Protein AF-A0A8J1YT56-F1 (afdb_monomer)

Secondary structure (DSSP, 8-state):
--SS---TT--EEEEEEE-TT--HHIIIIIIHHHHHHTHHHHTEEEEEEETTSSS-EEEEEETTEEEEEEEEE-S-SS--SSSTT--TTSGGGGTT--HHHHHHHHHHHHHHHHHHTS-GGGHHHHHHHHHHHHHHHHHTT---GGGTS--HHHHHHHHHHHHHH-TT--HHHHHHHHHHHH-TTT---BTTB---SSPPPP-PPPP-

Nearest PDB structures (foldseek):
  4lt6-assembly2_B  TM=9.730E-01  e=1.992E-16  Homo sapiens
  1q79-assembly1_A  TM=9.408E-01  e=2.995E-16  Bos taurus
  1f5a-assembly1_A  TM=9.218E-01  e=5.682E-16  Bos taurus
  3c66-assembly1_A  TM=9.591E-01  e=1.012E-13  Saccharomyces cerevisiae
  2o1p-assembly2_B  TM=9.514E-01  e=8.496E-14  Saccharomyces cerevisiae

pLDDT: mean 87.53, std 12.85, range [30.5, 97.94]

Structure (mmCIF, N/CA/C/O backbone):
data_AF-A0A8J1YT56-F1
#
_entry.id   AF-A0A8J1YT56-F1
#
loop_
_atom_site.group_PDB
_atom_site.id
_atom_site.type_symbol
_atom_site.label_atom_id
_atom_site.label_alt_id
_atom_site.label_comp_id
_atom_site.label_asym_id
_atom_site.label_entity_id
_atom_site.label_seq_id
_atom_site.pdbx_PDB_ins_code
_atom_site.Cartn_x
_atom_site.Cartn_y
_atom_site.Cartn_z
_atom_site.occup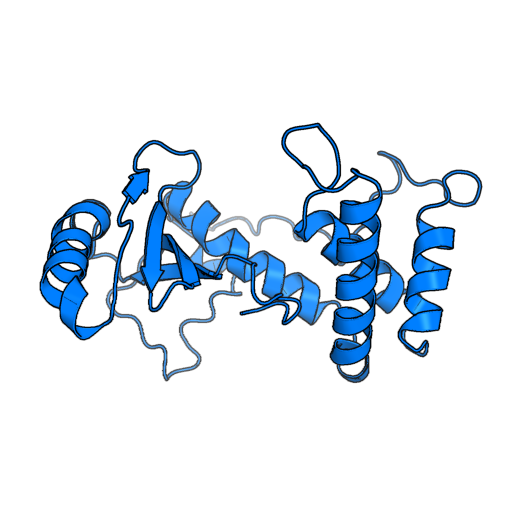ancy
_atom_site.B_iso_or_equiv
_atom_site.auth_seq_id
_atom_site.auth_comp_id
_atom_site.auth_asym_id
_atom_site.auth_atom_id
_atom_site.pdbx_PDB_model_num
ATOM 1 N N . MET A 1 1 ? 6.479 -0.225 6.246 1.00 50.19 1 MET A N 1
ATOM 2 C CA . MET A 1 1 ? 6.562 0.563 4.987 1.00 50.19 1 MET A CA 1
ATOM 3 C C . MET A 1 1 ? 6.940 -0.335 3.815 1.00 50.19 1 MET A C 1
ATOM 5 O O . MET A 1 1 ? 8.109 -0.645 3.623 1.00 50.19 1 MET A O 1
ATOM 9 N N . GLN A 1 2 ? 5.956 -0.776 3.041 1.00 56.94 2 GLN A N 1
ATOM 10 C CA . GLN A 1 2 ? 6.098 -1.955 2.184 1.00 56.94 2 GLN A CA 1
ATOM 11 C C . GLN A 1 2 ? 6.960 -1.727 0.932 1.00 56.94 2 GLN A C 1
ATOM 13 O O . GLN A 1 2 ? 7.911 -2.467 0.704 1.00 56.94 2 GLN A O 1
ATOM 18 N N . LEU A 1 3 ? 6.731 -0.651 0.169 1.00 66.31 3 LEU A N 1
ATOM 19 C CA . LEU A 1 3 ? 7.534 -0.358 -1.030 1.00 66.31 3 LEU A CA 1
ATOM 20 C C . LEU A 1 3 ? 8.928 0.218 -0.722 1.00 66.31 3 LEU A C 1
ATOM 22 O O . LEU A 1 3 ? 9.801 0.190 -1.584 1.00 66.31 3 LEU A O 1
ATOM 26 N N . GLY A 1 4 ? 9.178 0.722 0.492 1.00 61.09 4 GLY A N 1
ATOM 27 C CA . GLY A 1 4 ? 10.486 1.263 0.891 1.00 61.09 4 GLY A CA 1
ATOM 28 C C . GLY A 1 4 ? 10.884 2.581 0.207 1.00 61.09 4 GLY A C 1
ATOM 29 O O . GLY A 1 4 ? 12.058 2.939 0.205 1.00 61.09 4 GLY A O 1
ATOM 30 N N . VAL A 1 5 ? 9.936 3.319 -0.380 1.00 62.09 5 VAL A N 1
ATOM 31 C CA . VAL A 1 5 ? 10.173 4.583 -1.119 1.00 62.09 5 VAL A CA 1
ATOM 32 C C . VAL A 1 5 ? 9.673 5.834 -0.384 1.00 62.09 5 VAL A C 1
ATOM 34 O O . VAL A 1 5 ? 9.332 6.835 -1.008 1.00 62.09 5 VAL A O 1
ATOM 37 N N . VAL A 1 6 ? 9.604 5.761 0.942 1.00 68.25 6 VAL A N 1
ATOM 38 C CA . VAL A 1 6 ? 9.035 6.796 1.816 1.00 68.25 6 VAL A CA 1
ATOM 39 C C . VAL A 1 6 ? 10.023 7.956 2.003 1.00 68.25 6 VAL A C 1
ATOM 41 O O . VAL A 1 6 ? 11.225 7.736 2.150 1.00 68.25 6 VAL A O 1
ATOM 44 N N . THR A 1 7 ? 9.517 9.191 1.966 1.00 66.19 7 THR A N 1
ATOM 45 C CA . THR A 1 7 ? 10.247 10.416 2.343 1.00 66.19 7 THR A CA 1
ATOM 46 C C . THR A 1 7 ? 9.886 10.835 3.770 1.00 66.19 7 THR A C 1
ATOM 48 O O . THR A 1 7 ? 8.833 10.454 4.264 1.00 66.19 7 THR A O 1
ATOM 51 N N . LYS A 1 8 ? 10.691 11.695 4.415 1.00 65.88 8 LYS A N 1
ATOM 52 C CA . LYS A 1 8 ? 10.417 12.221 5.776 1.00 65.88 8 LYS A CA 1
ATOM 53 C C . LYS A 1 8 ? 9.045 12.900 5.957 1.00 65.88 8 LYS A C 1
ATOM 55 O O . LYS A 1 8 ? 8.649 13.175 7.075 1.00 65.88 8 LYS A O 1
ATOM 60 N N . SER A 1 9 ? 8.361 13.219 4.862 1.00 67.94 9 SER A N 1
ATOM 61 C CA . SER A 1 9 ? 7.056 13.881 4.829 1.00 67.94 9 SER A CA 1
ATOM 62 C C . SER A 1 9 ? 5.926 12.994 4.306 1.00 67.94 9 SER A C 1
ATOM 64 O O . SER A 1 9 ? 4.838 13.502 4.067 1.00 67.94 9 SER A O 1
ATOM 66 N N . SER A 1 10 ? 6.190 11.714 4.026 1.00 74.75 10 SER A N 1
ATOM 67 C CA . SER A 1 10 ? 5.141 10.792 3.578 1.00 74.75 10 SER A CA 1
ATOM 68 C C . SER A 1 10 ? 4.373 10.263 4.780 1.00 74.75 10 SER A C 1
ATOM 70 O O . SER A 1 10 ? 4.994 9.921 5.786 1.00 74.75 10 SER A O 1
ATOM 72 N N . ASP A 1 11 ? 3.062 10.135 4.638 1.00 82.81 11 ASP A N 1
ATOM 73 C CA . ASP A 1 11 ? 2.207 9.481 5.624 1.00 82.81 11 ASP A CA 1
ATOM 74 C C . ASP A 1 11 ? 2.510 7.970 5.675 1.00 82.81 11 ASP A C 1
ATOM 76 O O . ASP A 1 11 ? 3.054 7.388 4.725 1.00 82.81 11 ASP A O 1
ATOM 80 N N . ILE A 1 12 ? 2.218 7.336 6.811 1.00 87.12 12 ILE A N 1
ATOM 81 C CA . ILE A 1 12 ? 2.347 5.888 6.987 1.00 87.12 12 ILE A CA 1
ATOM 82 C C . ILE A 1 12 ? 0.964 5.256 6.880 1.00 87.12 12 ILE A C 1
ATOM 84 O O . ILE A 1 12 ? 0.172 5.343 7.813 1.00 87.12 12 ILE A O 1
ATOM 88 N N . ASP A 1 13 ? 0.715 4.559 5.776 1.00 88.81 13 ASP A N 1
ATOM 89 C CA . ASP A 1 13 ? -0.476 3.727 5.625 1.00 88.81 13 ASP A CA 1
ATOM 90 C C . ASP A 1 13 ? -0.313 2.403 6.387 1.00 88.81 13 ASP A C 1
ATOM 92 O O . ASP A 1 13 ? 0.621 1.625 6.140 1.00 88.81 13 ASP A O 1
ATOM 96 N N . CYS A 1 14 ? -1.249 2.131 7.291 1.00 91.38 14 CYS A N 1
ATOM 97 C CA . CYS A 1 14 ? -1.326 0.920 8.096 1.00 91.38 14 CYS A CA 1
ATOM 98 C C . CYS A 1 14 ? -2.702 0.255 7.946 1.00 91.38 14 CYS A C 1
ATOM 100 O O . CYS A 1 14 ? -3.725 0.913 7.745 1.00 91.38 14 CYS A O 1
ATOM 102 N N . VAL A 1 15 ? -2.739 -1.068 8.106 1.00 92.44 15 VAL A N 1
ATOM 103 C CA . VAL A 1 15 ? -3.984 -1.835 8.227 1.00 92.44 15 VAL A CA 1
ATOM 104 C C . VAL A 1 15 ? -3.991 -2.568 9.565 1.00 92.44 15 VAL A C 1
ATOM 106 O O . VAL A 1 15 ? -3.054 -3.294 9.894 1.00 92.44 15 VAL A O 1
ATOM 109 N N . CYS A 1 16 ? -5.032 -2.337 10.359 1.00 94.62 16 CYS A N 1
ATOM 110 C CA . CYS A 1 16 ? -5.324 -3.070 11.580 1.00 94.62 16 CYS A CA 1
ATOM 111 C C . CYS A 1 16 ? -6.103 -4.328 11.196 1.00 94.62 16 CYS A C 1
ATOM 113 O O . CYS A 1 16 ? -7.279 -4.246 10.843 1.00 94.62 16 CYS A O 1
ATOM 115 N N . VAL A 1 17 ? -5.420 -5.472 11.213 1.00 93.25 17 VAL A N 1
ATOM 116 C CA . VAL A 1 17 ? -6.016 -6.778 10.917 1.00 93.25 17 VAL A CA 1
ATOM 117 C C . VAL A 1 17 ? -6.469 -7.418 12.225 1.00 93.25 17 VAL A C 1
ATOM 119 O O . VAL A 1 17 ? -5.673 -7.516 13.160 1.00 93.25 17 VAL A O 1
ATOM 122 N N . VAL A 1 18 ? -7.734 -7.831 12.299 1.00 93.94 18 VAL A N 1
ATOM 123 C CA . VAL A 1 18 ? -8.362 -8.369 13.520 1.00 93.94 18 VAL A CA 1
ATOM 124 C C . VAL A 1 18 ? -9.173 -9.648 13.237 1.00 93.94 18 VAL A C 1
ATOM 126 O O . VAL A 1 18 ? -9.619 -9.832 12.102 1.00 93.94 18 VAL A O 1
ATOM 129 N N . PRO A 1 19 ? -9.383 -10.532 14.234 1.00 93.19 19 PRO A N 1
ATOM 130 C CA . PRO A 1 19 ? -10.248 -11.712 14.101 1.00 93.19 19 PRO A CA 1
ATOM 131 C C . PRO A 1 19 ? -11.746 -11.354 14.093 1.00 93.19 19 PRO A C 1
ATOM 133 O O . PRO A 1 19 ? -12.137 -10.231 14.434 1.00 93.19 19 PRO A O 1
ATOM 136 N N . ARG A 1 20 ? -12.604 -12.333 13.764 1.00 93.31 20 ARG A N 1
ATOM 137 C CA . ARG A 1 20 ? -14.044 -12.142 13.474 1.00 93.31 20 ARG A CA 1
ATOM 138 C C . ARG A 1 20 ? -14.856 -11.466 14.586 1.00 93.31 20 ARG A C 1
ATOM 140 O O . ARG A 1 20 ? -15.832 -10.765 14.308 1.00 93.31 20 ARG A O 1
ATOM 147 N N . HIS A 1 21 ? -14.446 -11.650 15.840 1.00 94.81 21 HIS A N 1
ATOM 148 C CA . HIS A 1 21 ? -15.141 -11.137 17.023 1.00 94.81 21 HIS A CA 1
ATOM 149 C C . HIS A 1 21 ? -14.854 -9.652 17.319 1.00 94.81 21 HIS A C 1
ATOM 151 O O . HIS A 1 21 ? -15.521 -9.053 18.163 1.00 94.81 21 HIS A O 1
ATOM 157 N N . ILE A 1 22 ? -13.890 -9.027 16.632 1.00 96.12 22 ILE A N 1
ATOM 158 C CA . ILE A 1 22 ? -13.598 -7.595 16.772 1.00 96.12 22 ILE A CA 1
ATOM 159 C C . ILE A 1 22 ? -14.317 -6.816 15.672 1.00 96.12 22 ILE A C 1
ATOM 161 O O . ILE A 1 22 ? -14.084 -7.046 14.492 1.00 96.12 22 ILE A O 1
ATOM 165 N N . THR A 1 23 ? -15.185 -5.876 16.045 1.00 95.75 23 THR A N 1
ATOM 166 C CA . THR A 1 23 ? -16.030 -5.117 15.116 1.00 95.75 23 THR A CA 1
ATOM 167 C C . THR A 1 23 ? -15.432 -3.752 14.761 1.00 95.75 23 THR A C 1
ATOM 169 O O . THR A 1 23 ? -14.501 -3.264 15.408 1.00 95.75 23 THR A O 1
ATOM 172 N N . ARG A 1 24 ? -16.014 -3.090 13.752 1.00 94.75 24 ARG A N 1
ATOM 173 C CA . ARG A 1 24 ? -15.697 -1.689 13.422 1.00 94.75 24 ARG A CA 1
ATOM 174 C C . ARG A 1 24 ? -16.030 -0.727 14.558 1.00 94.75 24 ARG A C 1
ATOM 176 O O . ARG A 1 24 ? -15.316 0.254 14.729 1.00 94.75 24 ARG A O 1
ATOM 183 N N . GLU A 1 25 ? -17.052 -1.024 15.360 1.00 96.00 25 GLU A N 1
ATOM 184 C CA . GLU A 1 25 ? -17.357 -0.221 16.545 1.00 96.00 25 GLU A CA 1
ATOM 185 C C . GLU A 1 25 ? -16.191 -0.264 17.539 1.00 96.00 25 GLU A C 1
ATOM 187 O O . GLU A 1 25 ? -15.730 0.788 17.973 1.00 96.00 25 GLU A O 1
ATOM 192 N N . HIS A 1 26 ? -15.627 -1.445 17.825 1.00 97.50 26 HIS A N 1
ATOM 193 C CA . HIS A 1 26 ? -14.437 -1.539 18.680 1.00 97.50 26 HIS A CA 1
ATOM 194 C C . HIS A 1 26 ? -13.262 -0.718 18.114 1.00 97.50 26 HIS A C 1
ATOM 196 O O . HIS A 1 26 ? -12.530 -0.066 18.862 1.00 97.50 26 HIS A O 1
ATOM 202 N N . PHE A 1 27 ? -13.093 -0.705 16.788 1.00 97.50 27 PHE A N 1
ATOM 203 C CA . PHE A 1 27 ? -12.051 0.076 16.120 1.00 97.50 27 PHE A CA 1
ATOM 204 C C . PHE A 1 27 ? -12.270 1.594 16.247 1.00 97.50 27 PHE A C 1
ATOM 206 O O . PHE A 1 27 ? -11.370 2.313 16.672 1.00 97.50 27 PHE A O 1
ATOM 213 N N . PHE A 1 28 ? -13.458 2.110 15.942 1.00 97.69 28 PHE A N 1
ATOM 214 C CA . PHE A 1 28 ? -13.702 3.558 15.962 1.00 97.69 28 PHE A CA 1
ATOM 215 C C . PHE A 1 28 ? -14.031 4.128 17.343 1.00 97.69 28 PHE A C 1
ATOM 217 O O . PHE A 1 28 ? -13.851 5.324 17.576 1.00 97.69 28 PHE A O 1
ATOM 224 N N . ARG A 1 29 ? -14.445 3.285 18.292 1.00 96.69 29 ARG A N 1
ATOM 225 C CA . ARG A 1 29 ? -14.793 3.696 19.654 1.00 96.69 29 ARG A CA 1
ATOM 226 C C . ARG A 1 29 ? -13.695 3.353 20.650 1.00 96.69 29 ARG A C 1
ATOM 228 O O . ARG A 1 29 ? -13.077 4.251 21.228 1.00 96.69 29 ARG A O 1
ATOM 235 N N . ASP A 1 30 ? -13.433 2.065 20.853 1.00 97.75 30 ASP A N 1
ATOM 236 C CA . ASP A 1 30 ? -12.571 1.605 21.945 1.00 97.75 30 ASP A CA 1
ATOM 237 C C . ASP A 1 30 ? -11.097 1.878 21.666 1.00 97.75 30 ASP A C 1
ATOM 239 O O . ASP A 1 30 ? -10.382 2.374 22.544 1.00 97.75 30 ASP A O 1
ATOM 243 N N . LEU A 1 31 ? -10.633 1.614 20.441 1.00 97.44 31 LEU A N 1
ATOM 244 C CA . LEU A 1 31 ? -9.259 1.926 20.056 1.00 97.44 31 LEU A CA 1
ATOM 245 C C . LEU A 1 31 ? -9.021 3.440 20.060 1.00 97.44 31 LEU A C 1
ATOM 247 O O . LEU A 1 31 ? -8.025 3.874 20.629 1.00 97.44 31 LEU A O 1
ATOM 251 N N . VAL A 1 32 ? -9.940 4.258 19.535 1.00 97.31 32 VAL A N 1
ATOM 252 C CA . VAL A 1 32 ? -9.820 5.730 19.601 1.00 97.31 32 VAL A CA 1
ATOM 253 C C . VAL A 1 32 ? -9.743 6.219 21.047 1.00 97.31 32 VAL A C 1
ATOM 255 O O . VAL A 1 32 ? -8.901 7.061 21.373 1.00 97.31 32 VAL A O 1
ATOM 258 N N . LYS A 1 33 ? -10.573 5.673 21.944 1.00 97.94 33 LYS A N 1
ATOM 259 C CA . LYS A 1 33 ? -10.513 5.982 23.378 1.00 97.94 33 LYS A CA 1
ATOM 260 C C . LYS A 1 33 ? -9.143 5.635 23.969 1.00 97.94 33 LYS A C 1
ATOM 262 O O . LYS A 1 33 ? -8.572 6.458 24.683 1.00 97.94 33 LYS A O 1
ATOM 267 N N . ARG A 1 34 ? -8.591 4.460 23.646 1.00 97.25 34 ARG A N 1
ATOM 268 C CA . ARG A 1 34 ? -7.247 4.050 24.092 1.00 97.25 34 ARG A CA 1
ATOM 269 C C . ARG A 1 34 ? -6.146 4.939 23.511 1.00 97.25 34 ARG A C 1
ATOM 271 O O . ARG A 1 34 ? -5.269 5.359 24.257 1.00 97.25 34 ARG A O 1
ATOM 278 N N . LEU A 1 35 ? -6.201 5.278 22.223 1.00 97.25 35 LEU A N 1
ATOM 279 C CA . LEU A 1 35 ? -5.237 6.184 21.584 1.00 97.25 35 LEU A CA 1
ATOM 280 C C . LEU A 1 35 ? -5.220 7.552 22.279 1.00 97.25 35 LEU A C 1
ATOM 282 O O . LEU A 1 35 ? -4.150 8.071 22.583 1.00 97.25 35 LEU A O 1
ATOM 286 N N . LYS A 1 36 ? -6.395 8.099 22.620 1.00 97.19 36 LYS A N 1
ATOM 287 C CA . LYS A 1 36 ? -6.508 9.342 23.401 1.00 97.19 36 LYS A CA 1
ATOM 288 C C . LYS A 1 36 ? -5.948 9.188 24.816 1.00 97.19 36 LYS A C 1
ATOM 290 O O . LYS A 1 36 ? -5.207 10.058 25.264 1.00 97.19 36 LYS A O 1
ATOM 295 N N . GLN A 1 37 ? -6.246 8.082 25.499 1.00 97.81 37 GLN A N 1
ATOM 296 C CA . GLN A 1 37 ? -5.748 7.807 26.852 1.00 97.81 37 GLN A CA 1
ATOM 297 C C . GLN A 1 37 ? -4.215 7.753 26.921 1.00 97.81 37 GLN A C 1
ATOM 299 O O . GLN A 1 37 ? -3.630 8.225 27.890 1.00 97.81 37 GLN A O 1
ATOM 304 N N . TYR A 1 38 ? -3.557 7.190 25.906 1.00 96.31 38 TYR A N 1
ATOM 305 C CA . TYR A 1 38 ? -2.096 7.091 25.857 1.00 96.31 38 TYR A CA 1
ATOM 306 C C . TYR A 1 38 ? -1.430 8.191 25.016 1.00 96.31 38 TYR A C 1
ATOM 308 O O . TYR A 1 38 ? -0.244 8.079 24.692 1.00 96.31 38 TYR A O 1
ATOM 316 N N . SER A 1 39 ? -2.171 9.248 24.670 1.00 96.81 39 SER A N 1
ATOM 317 C CA . SER A 1 39 ? -1.700 10.295 23.761 1.00 96.81 39 SER A CA 1
ATOM 318 C C . SER A 1 39 ? -0.450 11.006 24.272 1.00 96.81 39 SER A C 1
ATOM 320 O O . SER A 1 39 ? 0.522 11.121 23.532 1.00 96.81 39 SER A O 1
ATOM 322 N N . GLU A 1 40 ? -0.405 11.384 25.550 1.00 96.38 40 GLU A N 1
ATOM 323 C CA . GLU A 1 40 ? 0.777 12.015 26.150 1.00 96.38 40 GLU A CA 1
ATOM 324 C C . GLU A 1 40 ? 1.987 11.072 26.171 1.00 96.38 40 GLU A C 1
ATOM 326 O O . GLU A 1 40 ? 3.091 11.452 25.779 1.00 96.38 40 GLU A O 1
ATOM 331 N N . LYS A 1 41 ? 1.770 9.809 26.566 1.00 96.62 41 LYS A N 1
ATOM 332 C CA . LYS A 1 41 ? 2.834 8.805 26.716 1.00 96.62 41 LYS A CA 1
ATOM 333 C C . LYS A 1 41 ? 3.552 8.512 25.397 1.00 96.62 41 LYS A C 1
ATOM 335 O O . LYS A 1 41 ? 4.770 8.360 25.397 1.00 96.62 41 LYS A O 1
ATOM 340 N N . TYR A 1 42 ? 2.806 8.408 24.297 1.00 94.62 42 TYR A N 1
ATOM 341 C CA . TYR A 1 42 ? 3.353 8.069 22.977 1.00 94.62 42 TYR A CA 1
ATOM 342 C C . TYR A 1 42 ? 3.376 9.257 22.007 1.00 94.62 42 TYR A C 1
ATOM 344 O O . TYR A 1 42 ? 3.600 9.055 20.816 1.00 94.62 42 TYR A O 1
ATOM 352 N N . ARG A 1 43 ? 3.155 10.489 22.494 1.00 96.94 43 ARG A N 1
ATOM 353 C CA . ARG A 1 43 ? 3.115 11.722 21.683 1.00 96.94 43 ARG A CA 1
ATOM 354 C C . ARG A 1 43 ? 2.182 11.591 20.474 1.00 96.94 43 ARG A C 1
ATOM 356 O O . ARG A 1 43 ? 2.571 11.879 19.340 1.00 96.94 43 ARG A O 1
ATOM 363 N N . ILE A 1 44 ? 0.968 11.111 20.735 1.00 97.62 44 ILE A N 1
ATOM 364 C CA . ILE A 1 44 ? -0.089 10.973 19.736 1.00 97.62 44 ILE A CA 1
ATOM 365 C C . ILE A 1 44 ? -0.873 12.284 19.672 1.00 97.62 44 ILE A C 1
ATOM 367 O O . ILE A 1 44 ? -1.356 12.764 20.696 1.00 97.62 44 ILE A O 1
ATOM 371 N N . SER A 1 45 ? -1.033 12.849 18.481 1.00 97.38 45 SER A N 1
ATOM 372 C CA . SER A 1 45 ? -1.829 14.055 18.235 1.00 97.38 45 SER A CA 1
ATOM 373 C C . SER A 1 45 ? -2.725 13.888 17.007 1.00 97.38 45 SER A C 1
ATOM 375 O O . SER A 1 45 ? -2.652 12.877 16.307 1.00 97.38 45 SER A O 1
ATOM 377 N N . ASP A 1 46 ? -3.590 14.874 16.756 1.00 96.81 46 ASP A N 1
ATOM 378 C CA . ASP A 1 46 ? -4.432 14.976 15.553 1.00 96.81 46 ASP A CA 1
ATOM 379 C C . ASP A 1 46 ? -5.260 13.717 15.240 1.00 96.81 46 ASP A C 1
ATOM 381 O O . ASP A 1 46 ? -5.410 13.336 14.083 1.00 96.81 46 ASP A O 1
ATOM 385 N N . ILE A 1 47 ? -5.789 13.048 16.273 1.00 97.81 47 ILE A N 1
ATOM 386 C CA . ILE A 1 47 ? -6.608 11.841 16.098 1.00 97.81 47 ILE A CA 1
ATOM 387 C C . ILE A 1 47 ? -7.956 12.230 15.476 1.00 97.81 47 ILE A C 1
ATOM 389 O O . ILE A 1 47 ? -8.778 12.880 16.129 1.00 97.81 47 ILE A O 1
ATOM 393 N N . VAL A 1 48 ? -8.199 11.786 14.243 1.00 97.31 48 VAL A N 1
ATOM 394 C CA . VAL A 1 48 ? -9.422 12.033 13.468 1.00 97.31 48 VAL A CA 1
ATOM 395 C C . VAL A 1 48 ? -9.956 10.714 12.914 1.00 97.31 48 VAL A C 1
ATOM 397 O O . VAL A 1 48 ? -9.227 9.964 12.272 1.00 97.31 48 VAL A O 1
ATOM 400 N N . SER A 1 49 ? -11.246 10.450 13.126 1.00 97.00 49 SER A N 1
ATOM 401 C CA . SER A 1 49 ? -11.930 9.269 12.588 1.00 97.00 49 SER A CA 1
ATOM 402 C C . SER A 1 49 ? -12.762 9.647 11.365 1.00 97.00 49 SER A C 1
ATOM 404 O O . SER A 1 49 ? -13.633 10.512 11.444 1.00 97.00 49 SER A O 1
ATOM 406 N N . ALA A 1 50 ? -12.505 8.990 10.236 1.00 95.56 50 ALA A N 1
ATOM 407 C CA . ALA A 1 50 ? -13.222 9.170 8.976 1.00 95.56 50 ALA A CA 1
ATOM 408 C C . ALA A 1 50 ? -14.048 7.914 8.651 1.00 95.56 50 ALA A C 1
ATOM 410 O O . ALA A 1 50 ? -13.731 7.160 7.733 1.00 95.56 50 ALA A O 1
ATOM 411 N N . GLU A 1 51 ? -15.105 7.676 9.427 1.00 94.75 51 GLU A N 1
ATOM 412 C CA . GLU A 1 51 ? -15.895 6.431 9.394 1.00 94.75 51 GLU A CA 1
ATOM 413 C C . GLU A 1 51 ? -16.707 6.244 8.108 1.00 94.75 51 GLU A C 1
ATOM 415 O O . GLU A 1 51 ? -16.917 5.122 7.659 1.00 94.75 51 GLU A O 1
ATOM 420 N N . HIS A 1 52 ? -17.139 7.346 7.495 1.00 91.56 52 HIS A N 1
ATOM 421 C CA . HIS A 1 52 ? -17.997 7.343 6.305 1.00 91.56 52 HIS A CA 1
ATOM 422 C C . HIS A 1 52 ? -17.224 7.588 4.999 1.00 91.56 52 HIS A C 1
ATOM 424 O O . HIS A 1 52 ? -17.817 7.889 3.964 1.00 91.56 52 HIS A O 1
ATOM 430 N N . ALA A 1 53 ? -15.890 7.515 5.039 1.00 90.19 53 ALA A N 1
ATOM 431 C CA . ALA A 1 53 ? -15.063 7.597 3.841 1.00 90.19 53 ALA A CA 1
ATOM 432 C C . ALA A 1 53 ? -15.135 6.293 3.027 1.00 90.19 53 ALA A C 1
ATOM 434 O O . ALA A 1 53 ? -15.469 5.233 3.549 1.00 90.19 53 ALA A O 1
ATOM 435 N N . TYR A 1 54 ? -14.749 6.355 1.748 1.00 87.50 54 TYR A N 1
ATOM 436 C CA . TYR A 1 54 ? -14.703 5.180 0.863 1.00 87.50 54 TYR A CA 1
ATOM 437 C C . TYR A 1 54 ? -13.893 4.005 1.450 1.00 87.50 54 TYR A C 1
ATOM 439 O O . TYR A 1 54 ? -14.292 2.842 1.356 1.00 87.50 54 TYR A O 1
ATOM 447 N N . THR A 1 55 ? -12.769 4.329 2.092 1.00 89.88 55 THR A N 1
ATOM 448 C CA . THR A 1 55 ? -12.036 3.422 2.977 1.00 89.88 55 THR A CA 1
ATOM 449 C C . THR A 1 55 ? -12.021 4.065 4.362 1.00 89.88 55 THR A C 1
ATOM 451 O O . THR A 1 55 ? -11.337 5.078 4.526 1.00 89.88 55 THR A O 1
ATOM 454 N N . PRO A 1 56 ? -12.768 3.529 5.340 1.00 94.25 56 PRO A N 1
ATOM 455 C CA . PRO A 1 56 ? -12.797 4.075 6.690 1.00 94.25 56 PRO A CA 1
ATOM 456 C C . PRO A 1 56 ? -11.425 3.992 7.368 1.00 94.25 56 PRO A C 1
ATOM 458 O O . PRO A 1 56 ? -10.778 2.939 7.345 1.00 94.25 56 PRO A O 1
ATOM 461 N N . ILE A 1 57 ? -10.986 5.096 7.977 1.00 96.75 57 ILE A N 1
ATOM 462 C CA . ILE A 1 57 ? -9.668 5.201 8.621 1.00 96.75 57 ILE A CA 1
ATOM 463 C C . ILE A 1 57 ? -9.705 6.015 9.916 1.00 96.75 57 ILE A C 1
ATOM 465 O O . ILE A 1 57 ? -10.562 6.881 10.102 1.00 96.75 57 ILE A O 1
ATOM 469 N N . ILE A 1 58 ? -8.724 5.762 10.781 1.00 97.81 58 ILE A N 1
ATOM 470 C CA . ILE A 1 58 ? -8.305 6.657 11.861 1.00 97.81 58 ILE A CA 1
ATOM 471 C C . ILE A 1 58 ? -6.978 7.285 11.434 1.00 97.81 58 ILE A C 1
ATOM 473 O O . ILE A 1 58 ? -5.969 6.586 11.325 1.00 97.81 58 ILE A O 1
ATOM 477 N N . SER A 1 59 ? -6.979 8.592 11.208 1.00 97.06 59 SER A N 1
ATOM 478 C CA . SER A 1 59 ? -5.768 9.376 10.959 1.00 97.06 59 SER A CA 1
ATOM 479 C C . SER A 1 59 ? -5.237 9.929 12.277 1.00 97.06 59 SER A C 1
ATOM 481 O O . SER A 1 59 ? -6.008 10.346 13.140 1.00 97.06 59 SER A O 1
ATOM 483 N N . MET A 1 60 ? -3.920 9.924 12.452 1.00 97.12 60 MET A N 1
ATOM 484 C CA . MET A 1 60 ? -3.253 10.473 13.636 1.00 97.12 60 MET A CA 1
ATOM 485 C C . MET A 1 60 ? -1.815 10.876 13.318 1.00 97.12 60 MET A C 1
ATOM 487 O O . MET A 1 60 ? -1.263 10.517 12.277 1.00 97.12 60 MET A O 1
ATOM 491 N N . ARG A 1 61 ? -1.166 11.576 14.247 1.00 95.81 61 ARG A N 1
ATOM 492 C CA . ARG A 1 61 ? 0.290 11.736 14.262 1.00 95.81 61 ARG A CA 1
ATOM 493 C C . ARG A 1 61 ? 0.878 11.058 15.480 1.00 95.81 61 ARG A C 1
ATOM 495 O O . ARG A 1 61 ? 0.361 11.238 16.572 1.00 95.81 61 ARG A O 1
ATOM 502 N N . ILE A 1 62 ? 1.977 10.334 15.305 1.00 94.25 62 ILE A N 1
ATOM 503 C CA . ILE A 1 62 ? 2.785 9.789 16.402 1.00 94.25 62 ILE A CA 1
ATOM 504 C C . ILE A 1 62 ? 4.183 10.377 16.258 1.00 94.25 62 ILE A C 1
ATOM 506 O O . ILE A 1 62 ? 4.804 10.236 15.206 1.00 94.25 62 ILE A O 1
ATOM 510 N N . GLU A 1 63 ? 4.650 11.105 17.273 1.00 92.81 63 GLU A N 1
ATOM 511 C CA . GLU A 1 63 ? 5.930 11.834 17.226 1.00 92.81 63 GLU A CA 1
ATOM 512 C C . GLU A 1 63 ? 6.059 12.760 15.995 1.00 92.81 63 GLU A C 1
ATOM 514 O O . GLU A 1 63 ? 7.119 12.896 15.386 1.00 92.81 63 GLU A O 1
ATOM 519 N N . GLY A 1 64 ? 4.948 13.389 15.595 1.00 89.88 64 GLY A N 1
ATOM 520 C CA . GLY A 1 64 ? 4.865 14.283 14.431 1.00 89.88 64 GLY A CA 1
ATOM 521 C C . GLY A 1 64 ? 4.715 13.579 13.074 1.00 89.88 64 GLY A C 1
ATOM 522 O O . GLY A 1 64 ? 4.325 14.225 12.096 1.00 89.88 64 GLY A O 1
ATOM 523 N N . GLN A 1 65 ? 4.939 12.265 13.004 1.00 90.06 65 GLN A N 1
ATOM 524 C CA . GLN A 1 65 ? 4.761 11.463 11.795 1.00 90.06 65 GLN A CA 1
ATOM 525 C C . GLN A 1 65 ? 3.283 11.115 11.601 1.00 90.06 65 GLN A C 1
ATOM 527 O O . GLN A 1 65 ? 2.671 10.509 12.474 1.00 90.06 65 GLN A O 1
ATOM 532 N N . ALA A 1 66 ? 2.718 11.483 10.451 1.00 93.62 66 ALA A N 1
ATOM 533 C CA . ALA A 1 66 ? 1.340 11.151 10.098 1.00 93.62 66 ALA A CA 1
ATOM 534 C C . ALA A 1 66 ? 1.183 9.654 9.799 1.00 93.62 66 ALA A C 1
ATOM 536 O O . ALA A 1 66 ? 2.046 9.053 9.145 1.00 93.62 66 ALA A O 1
ATOM 537 N N . ILE A 1 67 ? 0.090 9.076 10.296 1.00 93.94 67 ILE A N 1
ATOM 538 C CA . ILE A 1 67 ? -0.284 7.668 10.186 1.00 93.94 67 ILE A CA 1
ATOM 539 C C . ILE A 1 67 ? -1.775 7.590 9.867 1.00 93.94 67 ILE A C 1
ATOM 541 O O . ILE A 1 67 ? -2.591 8.121 10.620 1.00 93.94 67 ILE A O 1
ATOM 545 N N . ASP A 1 68 ? -2.109 6.853 8.812 1.00 94.88 68 ASP A N 1
ATOM 546 C CA . ASP A 1 68 ? -3.479 6.490 8.466 1.00 94.88 68 ASP A CA 1
ATOM 547 C C . ASP A 1 68 ? -3.679 5.004 8.763 1.00 94.88 68 ASP A C 1
ATOM 549 O O . ASP A 1 68 ? -3.030 4.134 8.176 1.00 94.88 68 ASP A O 1
ATOM 553 N N . LEU A 1 69 ? -4.561 4.701 9.713 1.00 96.12 69 LEU A N 1
ATOM 554 C CA . LEU A 1 69 ? -4.869 3.341 10.135 1.00 96.12 69 LEU A CA 1
ATOM 555 C C . LEU A 1 69 ? -6.233 2.924 9.587 1.00 96.12 69 LEU A C 1
ATOM 557 O O . LEU A 1 69 ? -7.265 3.451 9.995 1.00 96.12 69 LEU A O 1
ATOM 561 N N . SER A 1 70 ? -6.234 1.954 8.681 1.00 96.00 70 SER A N 1
ATOM 562 C CA . SER A 1 70 ? -7.441 1.311 8.148 1.00 96.00 70 SER A CA 1
ATOM 563 C C . SER A 1 70 ? -7.787 0.029 8.912 1.00 96.00 70 SER A C 1
ATOM 565 O O . SER A 1 70 ? -6.971 -0.466 9.692 1.00 96.00 70 SER A O 1
ATOM 567 N N . PHE A 1 71 ? -8.982 -0.523 8.696 1.00 96.25 71 PHE A N 1
ATOM 568 C CA . PHE A 1 71 ? -9.492 -1.684 9.431 1.00 96.25 71 PHE A CA 1
ATOM 569 C C . PHE A 1 71 ? -9.838 -2.857 8.507 1.00 96.25 71 PHE A C 1
ATOM 571 O O . PHE A 1 71 ? -10.621 -2.716 7.568 1.00 96.25 71 PHE A O 1
ATOM 578 N N . ALA A 1 72 ? -9.325 -4.043 8.829 1.00 95.38 72 ALA A N 1
ATOM 579 C CA . ALA A 1 72 ? -9.680 -5.286 8.161 1.00 95.38 72 ALA A CA 1
ATOM 580 C C . ALA A 1 72 ? -10.023 -6.370 9.186 1.00 95.38 72 ALA A C 1
ATOM 582 O O . ALA A 1 72 ? -9.193 -6.747 10.011 1.00 95.38 72 ALA A O 1
ATOM 583 N N . ARG A 1 73 ? -11.244 -6.896 9.105 1.00 94.62 73 ARG A N 1
ATOM 584 C CA . ARG A 1 73 ? -11.684 -8.032 9.912 1.00 94.62 73 ARG A CA 1
ATOM 585 C C . ARG A 1 73 ? -11.605 -9.293 9.073 1.00 94.62 73 ARG A C 1
ATOM 587 O O . ARG A 1 73 ? -12.220 -9.326 8.015 1.00 94.62 73 ARG A O 1
ATOM 594 N N . LEU A 1 74 ? -10.856 -10.287 9.534 1.00 92.06 74 LEU A N 1
ATOM 595 C CA . LEU A 1 74 ? -10.776 -11.596 8.892 1.00 92.06 74 LEU A CA 1
ATOM 596 C C . LEU A 1 74 ? -11.794 -12.553 9.507 1.00 92.06 74 LEU A C 1
ATOM 598 O O . LEU A 1 74 ? -12.082 -12.470 10.704 1.00 92.06 74 LEU A O 1
ATOM 602 N N . ASP A 1 75 ? -12.291 -13.495 8.707 1.00 89.56 75 ASP A N 1
ATOM 603 C CA . ASP A 1 75 ? -13.171 -14.557 9.192 1.00 89.56 75 ASP A CA 1
ATOM 604 C C . ASP A 1 75 ? -12.386 -15.715 9.834 1.00 89.56 75 ASP A C 1
ATOM 606 O O . ASP A 1 75 ? -12.431 -16.863 9.401 1.00 89.56 75 ASP A O 1
ATOM 610 N N . VAL A 1 76 ? -11.641 -15.401 10.892 1.00 87.94 76 VAL A N 1
ATOM 611 C CA . VAL A 1 76 ? -10.873 -16.368 11.688 1.00 87.94 76 VAL A CA 1
ATOM 612 C C . VAL A 1 76 ? -11.112 -16.130 13.174 1.00 87.94 76 VAL A C 1
ATOM 614 O O . VAL A 1 76 ? -11.344 -14.993 13.598 1.00 87.94 76 VAL A O 1
ATOM 617 N N . ASP A 1 77 ? -11.038 -17.192 13.977 1.00 88.75 77 ASP A N 1
ATOM 618 C CA . ASP A 1 77 ? -11.243 -17.101 15.428 1.00 88.75 77 ASP A CA 1
ATOM 619 C C . ASP A 1 77 ? -10.075 -16.412 16.142 1.00 88.75 77 ASP A C 1
ATOM 621 O O . ASP A 1 77 ? -10.283 -15.631 17.073 1.00 88.75 77 ASP A O 1
ATOM 625 N N . ALA A 1 78 ? -8.853 -16.645 15.664 1.00 86.75 78 ALA A N 1
ATOM 626 C CA . ALA A 1 78 ? -7.634 -16.046 16.182 1.00 86.75 78 ALA A CA 1
ATOM 627 C C . ALA A 1 78 ? -6.668 -15.718 15.038 1.00 86.75 78 ALA A C 1
ATOM 629 O O . ALA A 1 78 ? -6.689 -16.356 13.988 1.00 86.75 78 ALA A O 1
ATOM 630 N N . LEU A 1 79 ? -5.823 -14.711 15.258 1.00 84.19 79 LEU A N 1
ATOM 631 C CA . LEU A 1 79 ? -4.728 -14.373 14.356 1.00 84.19 79 LEU A CA 1
ATOM 632 C C . LEU A 1 79 ? -3.433 -14.936 14.924 1.00 84.19 79 LEU A C 1
ATOM 634 O O . LEU A 1 79 ? -3.036 -14.559 16.027 1.00 84.19 79 LEU A O 1
ATOM 638 N N . ASP A 1 80 ? -2.758 -15.775 14.148 1.00 77.19 80 ASP A N 1
ATOM 639 C CA . ASP A 1 80 ? -1.373 -16.143 14.406 1.00 77.19 80 ASP A CA 1
ATOM 640 C C . ASP A 1 80 ? -0.476 -15.461 13.367 1.00 77.19 80 ASP A C 1
ATOM 642 O O . ASP A 1 80 ? -0.482 -15.796 12.180 1.00 77.19 80 ASP A O 1
ATOM 646 N N . PHE A 1 81 ? 0.262 -14.445 13.822 1.00 66.75 81 PHE A N 1
ATOM 647 C CA . PHE A 1 81 ? 1.260 -13.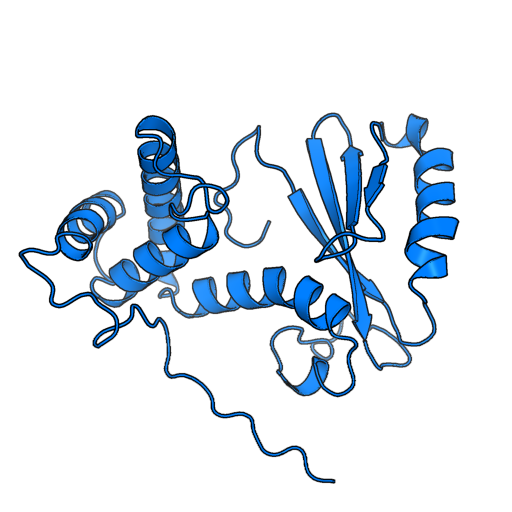732 13.019 1.00 66.75 81 PHE A CA 1
ATOM 648 C C . PHE A 1 81 ? 2.669 -14.333 13.150 1.00 66.75 81 PHE A C 1
ATOM 650 O O . PHE A 1 81 ? 3.603 -13.841 12.515 1.00 66.75 81 PHE A O 1
ATOM 657 N N . THR A 1 82 ? 2.841 -15.346 14.004 1.00 62.25 82 THR A N 1
ATOM 658 C CA . THR A 1 82 ? 4.106 -16.061 14.224 1.00 62.25 82 THR A CA 1
ATOM 659 C C . THR A 1 82 ? 4.191 -17.337 13.393 1.00 62.25 82 THR A C 1
ATOM 661 O O . THR A 1 82 ? 5.277 -17.686 12.928 1.00 62.25 82 THR A O 1
ATOM 664 N N . ALA A 1 83 ? 3.055 -17.983 13.129 1.00 51.69 83 ALA A N 1
ATOM 665 C CA . ALA A 1 83 ? 2.935 -19.040 12.139 1.00 51.69 83 ALA A CA 1
ATOM 666 C C . ALA A 1 83 ? 2.772 -18.458 10.725 1.00 51.69 83 ALA A C 1
ATOM 668 O O . ALA A 1 83 ? 2.190 -17.394 10.517 1.00 51.69 83 ALA A O 1
ATOM 669 N N . ALA A 1 84 ? 3.237 -19.195 9.717 1.00 51.78 84 ALA A N 1
ATOM 670 C CA . ALA A 1 84 ? 3.048 -18.874 8.299 1.00 51.78 84 ALA A CA 1
ATOM 671 C C . ALA A 1 84 ? 1.569 -18.900 7.834 1.00 51.78 84 ALA A C 1
ATOM 673 O O . ALA A 1 84 ? 1.301 -18.772 6.641 1.00 51.78 84 ALA A O 1
ATOM 674 N N . GLU A 1 85 ? 0.621 -19.090 8.756 1.00 51.72 85 GLU A N 1
ATOM 675 C CA . GLU A 1 85 ? -0.789 -19.375 8.488 1.00 51.72 85 GLU A CA 1
ATOM 676 C C . GLU A 1 85 ? -1.576 -18.138 8.043 1.00 51.72 85 GLU A C 1
ATOM 678 O O . GLU A 1 85 ? -2.396 -18.242 7.133 1.00 51.72 85 GLU A O 1
ATOM 683 N N . THR A 1 86 ? -1.284 -16.939 8.566 1.00 62.19 86 THR A N 1
ATOM 684 C CA . THR A 1 86 ? -1.963 -15.718 8.091 1.00 62.19 86 THR A CA 1
ATOM 685 C C . THR A 1 86 ? -1.216 -15.098 6.910 1.00 62.19 86 THR A C 1
ATOM 687 O O . THR A 1 86 ? -0.681 -13.986 6.976 1.00 62.19 86 THR A O 1
ATOM 690 N N . ASN A 1 87 ? -1.160 -15.823 5.792 1.00 78.25 87 ASN A N 1
ATOM 691 C CA . ASN A 1 87 ? -0.649 -15.272 4.544 1.00 78.25 87 ASN A CA 1
ATOM 692 C C . ASN A 1 87 ? -1.672 -14.301 3.940 1.00 78.25 87 ASN A C 1
ATOM 694 O O . ASN A 1 87 ? -2.504 -14.675 3.118 1.00 78.25 87 ASN A O 1
ATOM 698 N N . LEU A 1 88 ? -1.553 -13.015 4.280 1.00 86.06 88 LEU A N 1
ATOM 699 C CA . LEU A 1 88 ? -2.386 -11.942 3.724 1.00 86.06 88 LEU A CA 1
ATOM 700 C C . LEU A 1 88 ? -2.249 -11.756 2.204 1.00 86.06 88 LEU A C 1
ATOM 702 O O . LEU A 1 88 ? -2.854 -10.824 1.680 1.00 86.06 88 LEU A O 1
ATOM 706 N N . LEU A 1 89 ? -1.447 -12.563 1.499 1.00 85.50 89 LEU A N 1
ATOM 707 C CA . LEU A 1 89 ? -1.356 -12.599 0.035 1.00 85.50 89 LEU A CA 1
ATOM 708 C C . LEU A 1 89 ? -2.143 -13.754 -0.592 1.00 85.50 89 LEU A C 1
ATOM 710 O O . LEU A 1 89 ? -2.329 -13.744 -1.806 1.00 85.50 89 LEU A O 1
ATOM 714 N N . ASP A 1 90 ? -2.604 -14.726 0.197 1.00 86.50 90 ASP A N 1
ATOM 715 C CA . ASP A 1 90 ? -3.515 -15.767 -0.281 1.00 86.50 90 ASP A CA 1
ATOM 716 C C . ASP A 1 90 ? -4.898 -15.154 -0.535 1.00 86.50 90 ASP A C 1
ATOM 718 O O . ASP A 1 90 ? -5.367 -14.337 0.250 1.00 86.50 90 ASP A O 1
ATOM 722 N N . ASP A 1 91 ? -5.524 -15.458 -1.669 1.00 88.31 91 ASP A N 1
ATOM 723 C CA . ASP A 1 91 ? -6.857 -14.959 -2.029 1.00 88.31 91 ASP A CA 1
ATOM 724 C C . ASP A 1 91 ? -7.954 -15.555 -1.122 1.00 88.31 91 ASP A C 1
ATOM 726 O O . ASP A 1 91 ? -8.991 -14.917 -0.936 1.00 88.31 91 ASP A O 1
ATOM 730 N N . SER A 1 92 ? -7.699 -16.700 -0.471 1.00 86.88 92 SER A N 1
ATOM 731 C CA . SER A 1 92 ? -8.627 -17.338 0.479 1.00 86.88 92 SER A CA 1
ATOM 732 C C . SER A 1 92 ? -9.029 -16.421 1.642 1.00 86.88 92 SER A C 1
ATOM 734 O O . SER A 1 92 ? -10.179 -16.440 2.075 1.00 86.88 92 SER A O 1
ATOM 736 N N . VAL A 1 93 ? -8.125 -15.539 2.089 1.00 88.12 93 VAL A N 1
ATOM 737 C CA . VAL A 1 93 ? -8.389 -14.596 3.192 1.00 88.12 93 VAL A CA 1
ATOM 738 C C . VAL A 1 93 ? -9.433 -13.536 2.842 1.00 88.12 93 VAL A C 1
ATOM 740 O O . VAL A 1 93 ? -9.878 -12.820 3.732 1.00 88.12 93 VAL A O 1
ATOM 743 N N . LEU A 1 94 ? -9.784 -13.385 1.559 1.00 90.19 94 LEU A N 1
ATOM 744 C CA . LEU A 1 94 ? -10.772 -12.416 1.083 1.00 90.19 94 LEU A CA 1
ATOM 745 C C . LEU A 1 94 ? -12.193 -12.995 1.034 1.00 90.19 94 LEU A C 1
ATOM 747 O O . LEU A 1 94 ? -13.147 -12.238 0.844 1.00 90.19 94 LEU A O 1
ATOM 751 N N . ILE A 1 95 ? -12.347 -14.312 1.191 1.00 87.25 95 ILE A N 1
ATOM 752 C CA . ILE A 1 95 ? -13.647 -14.984 1.129 1.00 87.25 95 ILE A CA 1
ATOM 753 C C . ILE A 1 95 ? -14.513 -14.519 2.305 1.00 87.25 95 ILE A C 1
ATOM 755 O O . ILE A 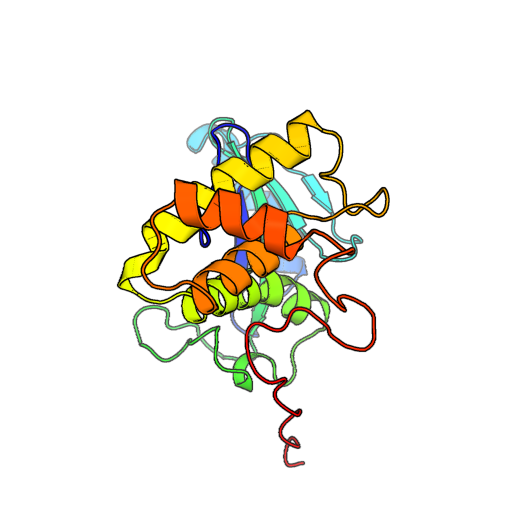1 95 ? -14.072 -14.502 3.450 1.00 87.25 95 ILE A O 1
ATOM 759 N N . GLY A 1 96 ? -15.752 -14.117 2.010 1.00 85.25 96 GLY A N 1
ATOM 760 C CA . GLY A 1 96 ? -16.723 -13.691 3.023 1.00 85.25 96 GLY A CA 1
ATOM 761 C C . GLY A 1 96 ? -16.430 -12.337 3.680 1.00 85.25 96 GLY A C 1
ATOM 762 O O . GLY A 1 96 ? -17.147 -11.951 4.603 1.00 85.25 96 GLY A O 1
ATOM 763 N N . LEU A 1 97 ? -15.410 -11.597 3.226 1.00 91.25 97 LEU A N 1
ATOM 764 C CA . LEU A 1 97 ? -15.084 -10.294 3.800 1.00 91.25 97 LEU A CA 1
ATOM 765 C C . LEU A 1 97 ? -16.008 -9.183 3.298 1.00 91.25 97 LEU A C 1
ATOM 767 O O . LEU A 1 97 ? -16.354 -9.102 2.121 1.00 91.25 97 LEU A O 1
ATOM 771 N N . GLU A 1 98 ? -16.317 -8.253 4.198 1.00 90.81 98 GLU A N 1
ATOM 772 C CA . GLU A 1 98 ? -16.967 -6.990 3.856 1.00 90.81 98 GLU A CA 1
ATOM 773 C C . GLU A 1 98 ? -16.084 -6.163 2.911 1.00 90.81 98 GLU A C 1
ATOM 775 O O . GLU A 1 98 ? -14.853 -6.134 3.046 1.00 90.81 98 GLU A O 1
ATOM 780 N N . GLU A 1 99 ? -16.706 -5.433 1.983 1.00 91.56 99 GLU A N 1
ATOM 781 C CA . GLU A 1 99 ? -15.972 -4.724 0.936 1.00 91.56 99 GLU A CA 1
ATOM 782 C C . GLU A 1 99 ? -14.945 -3.728 1.485 1.00 91.56 99 GLU A C 1
ATOM 784 O O . GLU A 1 99 ? -13.854 -3.611 0.927 1.00 91.56 99 GLU A O 1
ATOM 789 N N . GLU A 1 100 ? -15.235 -3.015 2.582 1.00 91.88 100 GLU A N 1
ATOM 790 C CA . GLU A 1 100 ? -14.260 -2.078 3.152 1.00 91.88 100 GLU A CA 1
ATOM 791 C C . GLU A 1 100 ? -13.017 -2.817 3.658 1.00 91.88 100 GLU A C 1
ATOM 793 O O . GLU A 1 100 ? -11.910 -2.307 3.513 1.00 91.88 100 GLU A O 1
ATOM 798 N N . SER A 1 101 ? -13.171 -4.029 4.204 1.00 93.31 101 SER A N 1
ATOM 799 C CA . SER A 1 101 ? -12.038 -4.837 4.666 1.00 93.31 101 SER A CA 1
ATOM 800 C C . SER A 1 101 ? -11.213 -5.364 3.493 1.00 93.31 101 SER A C 1
ATOM 802 O O . SER A 1 101 ? -9.983 -5.303 3.549 1.00 93.31 101 SER A O 1
ATOM 804 N N . VAL A 1 102 ? -11.859 -5.756 2.389 1.00 93.00 102 VAL A N 1
ATOM 805 C CA . VAL A 1 102 ? -11.164 -6.056 1.124 1.00 93.00 102 VAL A CA 1
ATOM 806 C C . VAL A 1 102 ? -10.384 -4.828 0.637 1.00 93.00 102 VAL A C 1
ATOM 808 O O . VAL A 1 102 ? -9.196 -4.927 0.321 1.00 93.00 102 VAL A O 1
ATOM 811 N N . ARG A 1 103 ? -11.005 -3.639 0.639 1.00 92.25 103 ARG A N 1
ATOM 812 C CA . ARG A 1 103 ? -10.355 -2.374 0.253 1.00 92.25 103 ARG A CA 1
ATOM 813 C C . ARG A 1 103 ? -9.146 -2.048 1.137 1.00 92.25 103 ARG A C 1
ATOM 815 O O . ARG A 1 103 ? -8.101 -1.673 0.602 1.00 92.25 103 ARG A O 1
ATOM 822 N N . SER A 1 104 ? -9.250 -2.218 2.455 1.00 93.12 104 SER A N 1
ATOM 823 C CA . SER A 1 104 ? -8.146 -1.982 3.397 1.00 93.12 104 SER A CA 1
ATOM 824 C C . SER A 1 104 ? -6.977 -2.952 3.188 1.00 93.12 104 SER A C 1
ATOM 826 O O . SER A 1 104 ? -5.819 -2.529 3.189 1.00 93.12 104 SER A O 1
ATOM 828 N N . LEU A 1 105 ? -7.252 -4.234 2.925 1.00 92.75 105 LEU A N 1
ATOM 829 C CA . LEU A 1 105 ? -6.211 -5.228 2.631 1.00 92.75 105 LEU A CA 1
ATOM 830 C C . LEU A 1 105 ? -5.542 -4.996 1.272 1.00 92.75 105 LEU A C 1
ATOM 832 O O . LEU A 1 105 ? -4.340 -5.235 1.126 1.00 92.75 105 LEU A O 1
ATOM 836 N N . ASN A 1 106 ? -6.281 -4.493 0.280 1.00 90.56 106 ASN A N 1
ATOM 837 C CA . ASN A 1 106 ? -5.769 -4.287 -1.075 1.00 90.56 106 ASN A CA 1
ATOM 838 C C . ASN A 1 106 ? -4.565 -3.344 -1.136 1.00 90.56 106 ASN A C 1
ATOM 840 O O . ASN A 1 106 ? -3.681 -3.564 -1.966 1.00 90.56 106 ASN A O 1
ATOM 844 N N . GLY A 1 107 ? -4.474 -2.342 -0.255 1.00 87.50 107 GLY A N 1
ATOM 845 C CA . GLY A 1 107 ? -3.290 -1.481 -0.173 1.00 87.50 107 GLY A CA 1
ATOM 846 C C . GLY A 1 107 ? -2.018 -2.284 0.121 1.00 87.50 107 GLY A C 1
ATOM 847 O O . GLY A 1 107 ? -1.013 -2.159 -0.587 1.00 87.50 107 GLY A O 1
ATOM 848 N N . TYR A 1 108 ? -2.087 -3.177 1.111 1.00 88.06 108 TYR A N 1
ATOM 849 C CA . TYR A 1 108 ? -0.993 -4.086 1.446 1.00 88.06 108 TYR A CA 1
ATOM 850 C C . TYR A 1 108 ? -0.741 -5.103 0.324 1.00 88.06 108 TYR A C 1
ATOM 852 O O . TYR A 1 108 ? 0.384 -5.236 -0.163 1.00 88.06 108 TYR A O 1
ATOM 860 N N . ARG A 1 109 ? -1.786 -5.797 -0.138 1.00 91.38 109 ARG A N 1
ATOM 861 C CA . ARG A 1 109 ? -1.672 -6.856 -1.155 1.00 91.38 109 ARG A CA 1
ATOM 862 C C . ARG A 1 109 ? -1.081 -6.340 -2.465 1.00 91.38 109 ARG A C 1
ATOM 864 O O . ARG A 1 109 ? -0.163 -6.951 -3.005 1.00 91.38 109 ARG A O 1
ATOM 871 N N . THR A 1 110 ? -1.527 -5.172 -2.928 1.00 90.94 110 THR A N 1
ATOM 872 C CA . THR A 1 110 ? -1.027 -4.533 -4.157 1.00 90.94 110 THR A CA 1
ATOM 873 C C . THR A 1 110 ? 0.460 -4.212 -4.048 1.00 90.94 110 THR A C 1
ATOM 875 O O . THR A 1 110 ? 1.237 -4.525 -4.949 1.00 90.94 110 THR A O 1
ATOM 878 N N . ASN A 1 111 ? 0.891 -3.632 -2.925 1.00 90.06 111 ASN A N 1
ATOM 879 C CA . ASN A 1 111 ? 2.299 -3.307 -2.706 1.00 90.06 111 ASN A CA 1
ATOM 880 C C . ASN A 1 111 ? 3.185 -4.563 -2.668 1.00 90.06 111 ASN A C 1
ATOM 882 O O . ASN A 1 111 ? 4.282 -4.554 -3.232 1.00 90.06 111 ASN A O 1
ATOM 886 N N . ALA A 1 112 ? 2.723 -5.641 -2.028 1.00 89.75 112 ALA A N 1
ATOM 887 C CA . ALA A 1 112 ? 3.420 -6.927 -2.034 1.00 89.75 112 ALA A CA 1
ATOM 888 C C . ALA A 1 112 ? 3.497 -7.525 -3.442 1.00 89.75 112 ALA A C 1
ATOM 890 O O . ALA A 1 112 ? 4.578 -7.934 -3.862 1.00 89.75 112 ALA A O 1
ATOM 891 N N . ALA A 1 113 ? 2.387 -7.526 -4.183 1.00 91.06 113 ALA A N 1
ATOM 892 C CA . ALA A 1 113 ? 2.326 -8.056 -5.540 1.00 91.06 113 ALA A CA 1
ATOM 893 C C . ALA A 1 113 ? 3.288 -7.319 -6.485 1.00 91.06 113 ALA A C 1
ATOM 895 O O . ALA A 1 113 ? 4.030 -7.962 -7.227 1.00 91.06 113 ALA A O 1
ATOM 896 N N . ILE A 1 114 ? 3.356 -5.983 -6.403 1.00 93.62 114 ILE A N 1
ATOM 897 C CA . ILE A 1 114 ? 4.324 -5.183 -7.172 1.00 93.62 114 ILE A CA 1
ATOM 898 C C . ILE A 1 114 ? 5.757 -5.626 -6.857 1.00 93.62 114 ILE A C 1
ATOM 900 O O . ILE A 1 114 ? 6.541 -5.854 -7.774 1.00 93.62 114 ILE A O 1
ATOM 904 N N . LEU A 1 115 ? 6.109 -5.780 -5.577 1.00 91.44 115 LEU A N 1
ATOM 905 C CA . LEU A 1 115 ? 7.459 -6.197 -5.180 1.00 91.44 115 LEU A CA 1
ATOM 906 C C . LEU A 1 115 ? 7.792 -7.634 -5.573 1.00 91.44 115 LEU A C 1
ATOM 908 O O . LEU A 1 115 ? 8.960 -7.916 -5.831 1.00 91.44 115 LEU A O 1
ATOM 912 N N . ALA A 1 116 ? 6.806 -8.528 -5.593 1.00 90.94 116 ALA A N 1
ATOM 913 C CA . ALA A 1 116 ? 6.972 -9.900 -6.062 1.00 90.94 116 ALA A CA 1
ATOM 914 C C . ALA A 1 116 ? 7.213 -9.959 -7.580 1.00 90.94 116 ALA A C 1
ATOM 916 O O . ALA A 1 116 ? 7.918 -10.842 -8.055 1.00 90.94 116 ALA A O 1
ATOM 917 N N . CYS A 1 117 ? 6.680 -8.991 -8.332 1.00 92.50 117 CYS A N 1
ATOM 918 C CA . CYS A 1 117 ? 6.875 -8.873 -9.778 1.00 92.50 117 CYS A CA 1
ATOM 919 C C . 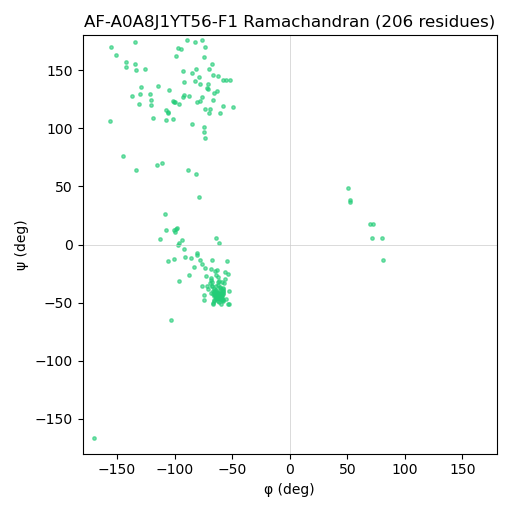CYS A 1 117 ? 8.238 -8.280 -10.177 1.00 92.50 117 CYS A C 1
ATOM 921 O O . CYS A 1 117 ? 8.598 -8.333 -11.354 1.00 92.50 117 CYS A O 1
ATOM 923 N N . VAL A 1 118 ? 8.981 -7.695 -9.232 1.00 92.06 118 VAL A N 1
ATOM 924 C CA . VAL A 1 118 ? 10.329 -7.157 -9.463 1.00 92.06 118 VAL A CA 1
ATOM 925 C C . VAL A 1 118 ? 11.365 -8.249 -9.158 1.00 92.06 118 VAL A C 1
ATOM 927 O O . VAL A 1 118 ? 11.331 -8.793 -8.050 1.00 92.06 118 VAL A O 1
ATOM 930 N N . PRO A 1 119 ? 12.316 -8.539 -10.073 1.00 85.12 119 PRO A N 1
ATOM 931 C CA . PRO A 1 119 ? 13.385 -9.511 -9.830 1.00 85.12 119 PRO A CA 1
ATOM 932 C C . PRO A 1 119 ? 14.127 -9.236 -8.515 1.00 85.12 119 PRO A C 1
ATOM 934 O O . PRO A 1 119 ? 14.337 -8.075 -8.148 1.00 85.12 119 PRO A O 1
ATOM 937 N N . GLY A 1 120 ? 14.496 -10.291 -7.783 1.00 75.81 120 GLY A N 1
ATOM 938 C CA . GLY A 1 120 ? 14.981 -10.199 -6.400 1.00 75.81 120 GLY A CA 1
ATOM 939 C C . GLY A 1 120 ? 16.175 -9.256 -6.234 1.00 75.81 120 GLY A C 1
ATOM 940 O O . GLY A 1 120 ? 16.149 -8.364 -5.381 1.00 75.81 120 GLY A O 1
ATOM 941 N N . GLU A 1 121 ? 17.164 -9.393 -7.109 1.00 76.75 121 GLU A N 1
ATOM 942 C CA . GLU A 1 121 ? 18.366 -8.562 -7.211 1.00 76.75 121 GLU A CA 1
ATOM 943 C C . GLU A 1 121 ? 18.071 -7.102 -7.599 1.00 76.75 121 GLU A C 1
ATOM 945 O O . GLU A 1 121 ? 18.832 -6.193 -7.266 1.00 76.75 121 GLU A O 1
ATOM 950 N N . ASN A 1 122 ? 16.924 -6.843 -8.233 1.00 85.31 122 ASN A N 1
ATOM 951 C CA . ASN A 1 122 ? 16.563 -5.543 -8.796 1.00 85.31 122 ASN A CA 1
ATOM 952 C C . ASN A 1 122 ? 15.668 -4.702 -7.859 1.00 85.31 122 ASN A C 1
ATOM 954 O O . ASN A 1 122 ? 15.314 -3.564 -8.170 1.00 85.31 122 ASN A O 1
ATOM 958 N N . LYS A 1 123 ? 15.308 -5.206 -6.667 1.00 90.75 123 LYS A N 1
ATOM 959 C CA . LYS A 1 123 ? 14.427 -4.485 -5.721 1.00 90.75 123 LYS A CA 1
ATOM 960 C C . LYS A 1 123 ? 15.002 -3.142 -5.259 1.00 90.75 123 LYS A C 1
ATOM 962 O O . LYS A 1 123 ? 14.254 -2.176 -5.098 1.00 90.75 123 LYS A O 1
ATOM 967 N N . LEU A 1 124 ? 16.317 -3.049 -5.044 1.00 92.69 124 LEU A N 1
ATOM 968 C CA . LEU A 1 124 ? 16.968 -1.790 -4.652 1.00 92.69 124 LEU A CA 1
ATOM 969 C C . LEU A 1 124 ? 16.950 -0.762 -5.792 1.00 92.69 124 LEU A C 1
ATOM 971 O O . LEU A 1 124 ? 16.668 0.420 -5.576 1.00 92.69 124 LEU A O 1
ATOM 975 N N . VAL A 1 125 ? 17.213 -1.222 -7.010 1.00 95.44 125 VAL A N 1
ATOM 976 C CA . VAL A 1 125 ? 17.173 -0.413 -8.229 1.00 95.44 125 VAL A CA 1
ATOM 977 C C . VAL A 1 125 ? 15.753 0.084 -8.498 1.00 95.44 125 VAL A C 1
ATOM 979 O O . VAL A 1 125 ? 15.573 1.286 -8.691 1.00 95.44 125 VAL A O 1
ATOM 982 N N . PHE A 1 126 ? 14.743 -0.788 -8.403 1.00 96.19 126 PHE A N 1
ATOM 983 C CA . PHE A 1 126 ? 13.327 -0.421 -8.481 1.00 96.19 126 PHE A CA 1
ATOM 984 C C . PHE A 1 126 ? 12.981 0.698 -7.494 1.00 96.19 126 PHE A C 1
ATOM 986 O O . PHE A 1 126 ? 12.438 1.728 -7.889 1.00 96.19 126 PHE A O 1
ATOM 993 N N . ARG A 1 127 ? 13.347 0.540 -6.215 1.00 95.12 127 ARG A N 1
ATOM 994 C CA . ARG A 1 127 ? 13.096 1.556 -5.178 1.00 95.12 127 ARG A CA 1
ATOM 995 C C . ARG A 1 127 ? 13.762 2.888 -5.506 1.00 95.12 127 ARG A C 1
ATOM 997 O O . ARG A 1 127 ? 13.151 3.941 -5.329 1.00 95.12 127 ARG A O 1
ATOM 1004 N N . THR A 1 128 ? 15.001 2.844 -5.985 1.00 95.56 128 THR A N 1
ATOM 1005 C CA . THR A 1 128 ? 15.775 4.040 -6.339 1.00 95.56 128 THR A CA 1
ATOM 1006 C C . THR A 1 128 ? 15.150 4.766 -7.530 1.00 95.56 128 THR A C 1
ATOM 1008 O O . THR A 1 128 ? 14.893 5.968 -7.450 1.00 95.56 128 THR A O 1
ATOM 1011 N N . ALA A 1 129 ? 14.817 4.034 -8.595 1.00 97.00 129 ALA A N 1
ATOM 1012 C CA . ALA A 1 129 ? 14.149 4.581 -9.771 1.00 97.00 129 ALA A CA 1
ATOM 1013 C C . ALA A 1 129 ? 12.753 5.130 -9.433 1.00 97.00 129 ALA A C 1
ATOM 1015 O O . ALA A 1 129 ? 12.412 6.239 -9.839 1.00 97.00 129 ALA A O 1
ATOM 1016 N N . LEU A 1 130 ? 11.966 4.413 -8.625 1.00 96.69 130 LEU A N 1
ATOM 1017 C CA . LEU A 1 130 ? 10.632 4.849 -8.218 1.00 96.69 130 LEU A CA 1
ATOM 1018 C C . LEU A 1 130 ? 10.673 6.133 -7.377 1.00 96.69 130 LEU A C 1
ATOM 1020 O O . LEU A 1 130 ? 9.834 7.011 -7.572 1.00 96.69 130 LEU A O 1
ATOM 1024 N N . ARG A 1 131 ? 11.654 6.288 -6.474 1.00 94.62 131 ARG A N 1
ATOM 1025 C CA . ARG A 1 131 ? 11.860 7.552 -5.741 1.00 94.62 131 ARG A CA 1
ATOM 102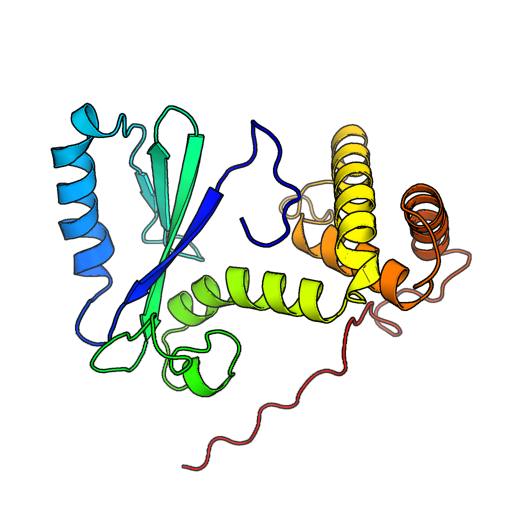6 C C . ARG A 1 131 ? 12.121 8.712 -6.700 1.00 94.62 131 ARG A C 1
ATOM 1028 O O . ARG A 1 131 ? 11.484 9.755 -6.558 1.00 94.62 131 ARG A O 1
ATOM 1035 N N . PHE A 1 132 ? 13.003 8.514 -7.681 1.00 96.38 132 PHE A N 1
ATOM 1036 C CA . PHE A 1 132 ? 13.288 9.524 -8.699 1.00 96.38 132 PHE A CA 1
ATOM 1037 C C . PHE A 1 132 ? 12.029 9.884 -9.497 1.00 96.38 132 PHE A C 1
ATOM 1039 O O . PHE A 1 132 ? 11.675 11.057 -9.573 1.00 96.38 132 PHE A O 1
ATOM 1046 N N . VAL A 1 133 ? 11.310 8.890 -10.030 1.00 96.56 133 VAL A N 1
ATOM 1047 C CA . VAL A 1 133 ? 10.103 9.104 -10.848 1.00 96.56 133 VAL A CA 1
ATOM 1048 C C . VAL A 1 133 ? 9.006 9.811 -10.055 1.00 96.56 133 VAL A C 1
ATOM 1050 O O . VAL A 1 133 ? 8.430 10.773 -10.553 1.00 96.56 133 VAL A O 1
ATOM 1053 N N . LYS A 1 134 ? 8.744 9.409 -8.804 1.00 93.69 134 LYS A N 1
ATOM 1054 C CA . LYS A 1 134 ? 7.757 10.092 -7.949 1.00 93.69 134 LYS A CA 1
ATOM 1055 C C . LYS A 1 134 ? 8.144 11.546 -7.686 1.00 93.69 134 LYS A C 1
ATOM 1057 O O . LYS A 1 134 ? 7.282 12.423 -7.726 1.00 93.69 134 LYS A O 1
ATOM 1062 N N . HIS A 1 135 ? 9.424 11.809 -7.421 1.00 93.25 135 HIS A N 1
ATOM 1063 C CA . HIS A 1 135 ? 9.908 13.170 -7.208 1.00 93.25 135 HIS A CA 1
ATOM 1064 C C . HIS A 1 135 ? 9.785 14.014 -8.482 1.00 93.25 135 HIS A C 1
ATOM 1066 O O . HIS A 1 135 ? 9.202 15.095 -8.439 1.00 93.25 135 HIS A O 1
ATOM 1072 N N . TRP A 1 136 ? 10.242 13.490 -9.621 1.00 95.94 136 TRP A N 1
ATOM 1073 C CA . TRP A 1 136 ? 10.074 14.114 -10.932 1.00 95.94 136 TRP A CA 1
ATOM 1074 C C . TRP A 1 136 ? 8.601 14.433 -11.219 1.00 95.94 136 TRP A C 1
ATOM 1076 O O . TRP A 1 136 ? 8.275 15.581 -11.509 1.00 95.94 136 TRP A O 1
ATOM 1086 N N . ALA A 1 137 ? 7.694 13.464 -11.058 1.00 94.94 137 ALA A N 1
ATOM 1087 C CA . ALA A 1 137 ? 6.267 13.650 -11.315 1.00 94.94 137 ALA A CA 1
ATOM 1088 C C . ALA A 1 137 ? 5.672 14.752 -10.429 1.00 94.94 137 ALA A C 1
ATOM 1090 O O . ALA A 1 137 ? 4.916 15.592 -10.915 1.00 94.94 137 ALA A O 1
ATOM 1091 N N . LYS A 1 138 ? 6.059 14.800 -9.147 1.00 91.94 138 LYS A N 1
ATOM 1092 C CA . LYS A 1 138 ? 5.653 15.870 -8.228 1.00 91.94 138 LYS A CA 1
ATOM 1093 C C . LYS A 1 138 ? 6.161 17.239 -8.690 1.00 91.94 138 LYS A C 1
ATOM 1095 O O . LYS A 1 138 ? 5.362 18.164 -8.785 1.00 91.94 138 LYS A O 1
ATOM 1100 N N . CYS A 1 139 ? 7.444 17.360 -9.033 1.00 94.19 139 CYS A N 1
ATOM 1101 C CA . CYS A 1 139 ? 8.038 18.611 -9.526 1.00 94.19 139 CYS A CA 1
ATOM 1102 C C . CYS A 1 139 ? 7.431 19.087 -10.856 1.00 94.19 139 CYS A C 1
ATOM 1104 O O . CYS A 1 139 ? 7.502 20.269 -11.176 1.00 94.19 139 CYS A O 1
ATOM 1106 N N . ARG A 1 140 ? 6.825 18.182 -11.633 1.00 94.75 140 ARG A N 1
ATOM 1107 C CA . ARG A 1 140 ? 6.133 18.491 -12.894 1.00 94.75 140 ARG A CA 1
ATOM 1108 C C . ARG A 1 140 ? 4.619 18.676 -12.742 1.00 94.75 140 ARG A C 1
ATOM 1110 O O . ARG A 1 140 ? 3.954 18.889 -13.747 1.00 94.75 140 ARG A O 1
ATOM 1117 N N . GLY A 1 141 ? 4.072 18.582 -11.527 1.00 92.81 141 GLY A N 1
ATOM 1118 C CA . GLY A 1 141 ? 2.630 18.706 -11.284 1.00 92.81 141 GLY A CA 1
ATOM 1119 C C . GLY A 1 141 ? 1.794 17.511 -11.767 1.00 92.81 141 GLY A C 1
ATOM 1120 O O . GLY A 1 141 ? 0.583 17.628 -11.892 1.00 92.81 141 GLY A O 1
ATOM 1121 N N . LEU A 1 142 ? 2.416 16.353 -12.016 1.00 92.94 142 LEU A N 1
ATOM 1122 C CA . LEU A 1 142 ? 1.787 15.155 -12.595 1.00 92.94 142 LEU A CA 1
ATOM 1123 C C . LEU A 1 142 ? 1.393 14.098 -11.546 1.00 92.94 142 LEU A C 1
ATOM 1125 O O . LEU A 1 142 ? 1.137 12.949 -11.889 1.00 92.94 142 LEU A O 1
ATOM 1129 N N . SER A 1 143 ? 1.389 14.438 -10.256 1.00 88.56 143 SER A N 1
ATOM 1130 C CA . SER A 1 143 ? 1.196 13.473 -9.163 1.00 88.56 143 SER A CA 1
ATOM 1131 C C . SER A 1 143 ? -0.098 13.737 -8.385 1.00 88.56 143 SER A C 1
ATOM 1133 O O . SER A 1 143 ? -0.043 14.142 -7.223 1.00 88.56 143 SER A O 1
ATOM 1135 N N . SER A 1 144 ? -1.260 13.510 -9.009 1.00 87.69 144 SER A N 1
ATOM 1136 C CA . SER A 1 144 ? -2.569 13.635 -8.346 1.00 87.69 144 SER A CA 1
ATOM 1137 C C . SER A 1 144 ? -3.669 12.806 -9.018 1.00 87.69 144 SER A C 1
ATOM 1139 O O . SER A 1 144 ? -4.206 13.205 -10.049 1.00 87.69 144 SER A O 1
ATOM 1141 N N . ASN A 1 145 ? -4.074 11.702 -8.377 1.00 85.94 145 ASN A N 1
ATOM 1142 C CA . ASN A 1 145 ? -5.201 10.879 -8.845 1.00 85.94 145 ASN A CA 1
ATOM 1143 C C . ASN A 1 145 ? -6.528 11.656 -8.854 1.00 85.94 145 ASN A C 1
ATOM 1145 O O . ASN A 1 145 ? -7.338 11.500 -9.759 1.00 85.94 145 ASN A O 1
ATOM 1149 N N . LYS A 1 146 ? -6.724 12.560 -7.882 1.00 84.88 146 LYS A N 1
ATOM 1150 C CA . LYS A 1 146 ? -7.930 13.401 -7.779 1.00 84.88 146 LYS A CA 1
ATOM 1151 C C . LYS A 1 146 ? -8.097 14.361 -8.963 1.00 84.88 146 LYS A C 1
ATOM 1153 O O . LYS A 1 146 ? -9.213 14.758 -9.262 1.00 84.88 146 LYS A O 1
ATOM 1158 N N . LEU A 1 147 ? -6.996 14.735 -9.617 1.00 87.81 147 LEU A N 1
ATOM 1159 C CA . LEU A 1 147 ? -6.990 15.619 -10.788 1.00 87.81 147 LEU A CA 1
ATOM 1160 C C . LEU A 1 147 ? -6.879 14.840 -12.111 1.00 87.81 147 LEU A C 1
ATOM 1162 O O . LEU A 1 147 ? -6.618 15.440 -13.148 1.00 87.81 147 LEU A O 1
ATOM 1166 N N . GLY A 1 148 ? -7.028 13.509 -12.083 1.00 88.44 148 GLY A N 1
ATOM 1167 C CA . GLY A 1 148 ? -6.927 12.650 -13.268 1.00 88.44 148 GLY A CA 1
ATOM 1168 C C . GLY A 1 148 ? -5.497 12.306 -13.705 1.00 88.44 148 GLY A C 1
ATOM 1169 O O . GLY A 1 148 ? -5.317 11.656 -14.732 1.00 88.44 148 GLY A O 1
ATOM 1170 N N . PHE A 1 149 ? -4.474 12.702 -12.940 1.00 92.19 149 PHE A N 1
ATOM 1171 C CA . PHE A 1 149 ? -3.090 12.274 -13.160 1.00 92.19 149 PHE A CA 1
ATOM 1172 C C . PHE A 1 149 ? -2.772 10.979 -12.404 1.00 92.19 149 PHE A C 1
ATOM 1174 O O . PHE A 1 149 ? -3.567 10.462 -11.627 1.00 92.19 149 PHE A O 1
ATOM 1181 N N . PHE A 1 150 ? -1.571 10.439 -12.587 1.00 91.50 150 PHE A N 1
ATOM 1182 C CA . PHE A 1 150 ? -1.177 9.196 -11.933 1.00 91.50 150 PHE A CA 1
ATOM 1183 C C . PHE A 1 150 ? -0.941 9.360 -10.426 1.00 91.50 150 PHE A C 1
ATOM 1185 O O . PHE A 1 150 ? -0.258 10.279 -9.960 1.00 91.50 150 PHE A O 1
ATOM 1192 N N . GLY A 1 151 ? -1.489 8.412 -9.662 1.00 88.81 151 GLY A N 1
ATOM 1193 C CA . GLY A 1 151 ? -1.214 8.238 -8.239 1.00 88.81 151 GLY A CA 1
ATOM 1194 C C . GLY A 1 151 ? 0.077 7.456 -7.974 1.00 88.81 151 GLY A C 1
ATOM 1195 O O . GLY A 1 151 ? 0.714 6.918 -8.879 1.00 88.81 151 GLY A O 1
ATOM 1196 N N . GLY A 1 152 ? 0.462 7.354 -6.697 1.00 89.06 152 GLY A N 1
ATOM 1197 C CA . GLY A 1 152 ? 1.704 6.690 -6.280 1.00 89.06 152 GLY A CA 1
ATOM 1198 C C . GLY A 1 152 ? 1.814 5.221 -6.710 1.00 89.06 152 GLY A C 1
ATOM 1199 O O . GLY A 1 152 ? 2.887 4.803 -7.142 1.00 89.06 152 GLY A O 1
ATOM 1200 N N . ILE A 1 153 ? 0.713 4.463 -6.630 1.00 91.12 153 ILE A N 1
ATOM 1201 C CA . ILE A 1 153 ? 0.659 3.057 -7.065 1.00 91.12 153 ILE A CA 1
ATOM 1202 C C . ILE A 1 153 ? 0.837 2.950 -8.580 1.00 91.12 153 ILE A C 1
ATOM 1204 O O . ILE A 1 153 ? 1.605 2.110 -9.038 1.00 91.12 153 ILE A O 1
ATOM 1208 N N . THR A 1 154 ? 0.205 3.828 -9.363 1.00 93.12 154 THR A N 1
ATOM 1209 C CA . THR A 1 154 ? 0.362 3.838 -10.822 1.00 93.12 154 THR A CA 1
ATOM 1210 C C . THR A 1 154 ? 1.829 4.022 -11.202 1.00 93.12 154 THR A C 1
ATOM 1212 O O . THR A 1 154 ? 2.367 3.209 -11.945 1.00 93.12 154 THR A O 1
ATOM 1215 N N . TRP A 1 155 ? 2.528 5.002 -10.615 1.00 94.81 155 TRP A N 1
ATOM 1216 C CA . TRP A 1 155 ? 3.970 5.169 -10.841 1.00 94.81 155 TRP A CA 1
ATOM 1217 C C . TRP A 1 155 ? 4.778 3.920 -10.463 1.00 94.81 155 TRP A C 1
ATOM 1219 O O . TRP A 1 155 ? 5.696 3.545 -11.190 1.00 94.81 155 TRP A O 1
ATOM 1229 N N . ALA A 1 156 ? 4.426 3.249 -9.363 1.00 95.25 156 ALA A N 1
ATOM 1230 C CA . ALA A 1 156 ? 5.080 2.011 -8.943 1.00 95.25 156 ALA A CA 1
ATOM 1231 C C . ALA A 1 156 ? 4.883 0.871 -9.952 1.00 95.25 156 ALA A C 1
ATOM 1233 O O . ALA A 1 156 ? 5.856 0.199 -10.289 1.00 95.25 156 ALA A O 1
ATOM 1234 N N . ILE A 1 157 ? 3.669 0.694 -10.482 1.00 95.06 157 ILE A N 1
ATOM 1235 C CA . ILE A 1 157 ? 3.363 -0.311 -11.510 1.00 95.06 157 ILE A CA 1
ATOM 1236 C C . ILE A 1 157 ? 4.211 -0.074 -12.761 1.00 95.06 157 ILE A C 1
ATOM 1238 O O . ILE A 1 157 ? 4.840 -0.997 -13.272 1.00 95.06 157 ILE A O 1
ATOM 1242 N N . LEU A 1 158 ? 4.289 1.169 -13.231 1.00 95.00 158 LEU A N 1
ATOM 1243 C CA . LEU A 1 158 ? 5.032 1.490 -14.449 1.00 95.00 158 LEU A CA 1
ATOM 1244 C C . LEU A 1 158 ? 6.533 1.259 -14.295 1.00 95.00 158 LEU A C 1
ATOM 1246 O O . LEU A 1 158 ? 7.161 0.658 -15.164 1.00 95.00 158 LEU A O 1
ATOM 1250 N N . VAL A 1 159 ? 7.114 1.685 -13.172 1.00 96.12 159 VAL A N 1
ATOM 1251 C CA . VAL A 1 159 ? 8.537 1.447 -12.900 1.00 96.12 159 VAL A CA 1
ATOM 1252 C C . VAL A 1 159 ? 8.813 -0.050 -12.733 1.00 96.12 159 VAL A C 1
ATOM 1254 O O . VAL A 1 159 ? 9.792 -0.545 -13.286 1.00 96.12 159 VAL A O 1
ATOM 1257 N N . ALA A 1 160 ? 7.937 -0.795 -12.050 1.00 96.06 160 ALA A N 1
ATOM 1258 C CA . ALA A 1 160 ? 8.071 -2.246 -11.920 1.00 96.06 160 ALA A CA 1
ATOM 1259 C C . ALA A 1 160 ? 8.019 -2.945 -13.287 1.00 96.06 160 ALA A C 1
ATOM 1261 O O . ALA A 1 160 ? 8.839 -3.824 -13.549 1.00 96.06 160 ALA A O 1
ATOM 1262 N N . LYS A 1 161 ? 7.137 -2.507 -14.195 1.00 94.44 161 LYS A N 1
ATOM 1263 C CA . LYS A 1 161 ? 7.059 -3.048 -15.558 1.00 94.44 161 LYS A CA 1
ATOM 1264 C C . LYS A 1 161 ? 8.360 -2.836 -16.327 1.00 94.44 161 LYS A C 1
ATOM 1266 O O . LYS A 1 161 ? 8.841 -3.745 -16.997 1.00 94.44 161 LYS A O 1
ATOM 1271 N N . VAL A 1 162 ? 8.965 -1.659 -16.202 1.00 94.81 162 VAL A N 1
ATOM 1272 C CA . VAL A 1 162 ? 10.260 -1.360 -16.831 1.00 94.81 162 VAL A CA 1
ATOM 1273 C C . VAL A 1 162 ? 11.372 -2.222 -16.223 1.00 94.81 162 VAL A C 1
ATOM 1275 O O . VAL A 1 162 ? 12.208 -2.731 -16.964 1.00 94.81 162 VAL A O 1
ATOM 1278 N N . CYS A 1 163 ? 11.356 -2.463 -14.908 1.00 95.69 163 CYS A N 1
ATOM 1279 C CA . CYS A 1 163 ? 12.278 -3.407 -14.267 1.00 95.69 163 CYS A CA 1
ATOM 1280 C C . CYS A 1 163 ? 12.123 -4.843 -14.796 1.00 95.69 163 CYS A C 1
ATOM 1282 O O . CYS A 1 163 ? 13.133 -5.523 -14.952 1.00 95.69 163 CYS A O 1
ATOM 1284 N N . GLN A 1 164 ? 10.902 -5.297 -15.110 1.00 93.88 164 GLN A N 1
ATOM 1285 C CA . GLN A 1 164 ? 10.672 -6.610 -15.735 1.00 93.88 164 GLN A CA 1
ATOM 1286 C C . GLN A 1 164 ? 11.236 -6.685 -17.158 1.00 93.88 164 GLN A C 1
ATOM 1288 O O . GLN A 1 164 ? 11.802 -7.702 -17.544 1.00 93.88 164 GLN A O 1
ATOM 1293 N N . LEU A 1 165 ? 11.087 -5.611 -17.939 1.00 92.62 165 LEU A N 1
ATOM 1294 C CA . LEU A 1 165 ? 11.583 -5.548 -19.318 1.00 92.62 165 LEU A CA 1
ATOM 1295 C C . LEU A 1 165 ? 13.113 -5.421 -19.393 1.00 92.62 165 LEU A C 1
ATOM 1297 O O . LEU A 1 165 ? 13.715 -5.832 -20.383 1.00 92.62 165 LEU A O 1
ATOM 1301 N N . TYR A 1 166 ? 13.741 -4.847 -18.364 1.00 94.12 166 TYR A N 1
ATOM 1302 C CA . TYR A 1 166 ? 15.176 -4.556 -18.328 1.00 94.12 166 TYR A CA 1
ATOM 1303 C C . TYR A 1 166 ? 15.814 -4.994 -16.995 1.00 94.12 166 TYR A C 1
ATOM 1305 O O . TYR A 1 166 ? 16.320 -4.148 -16.252 1.00 94.12 166 TYR A O 1
ATOM 1313 N N . PRO A 1 167 ? 15.839 -6.304 -16.680 1.00 94.00 167 PRO A N 1
ATOM 1314 C CA . PRO A 1 167 ? 16.239 -6.807 -15.360 1.00 94.00 167 PRO A CA 1
ATOM 1315 C C . PRO A 1 167 ? 17.691 -6.476 -14.983 1.00 94.00 167 PRO A C 1
ATOM 1317 O O . PRO A 1 167 ? 17.987 -6.279 -13.811 1.00 94.00 167 PRO A O 1
ATOM 1320 N N . ASN A 1 168 ? 18.575 -6.330 -15.975 1.00 92.94 168 ASN A N 1
ATOM 1321 C CA . ASN A 1 168 ? 20.013 -6.121 -15.768 1.00 92.94 168 ASN A CA 1
ATOM 1322 C C . ASN A 1 168 ? 20.439 -4.639 -15.743 1.00 92.94 168 ASN A C 1
ATOM 1324 O O . ASN A 1 168 ? 21.631 -4.340 -15.734 1.00 92.94 168 ASN A O 1
ATOM 1328 N N . HIS A 1 169 ? 19.500 -3.690 -15.822 1.00 94.81 169 HIS A N 1
ATOM 1329 C CA . HIS A 1 169 ? 19.836 -2.261 -15.802 1.00 94.81 169 HIS A CA 1
ATOM 1330 C C . HIS A 1 169 ? 19.982 -1.732 -14.370 1.00 94.81 169 HIS A C 1
ATOM 1332 O O . HIS A 1 169 ? 19.258 -2.130 -13.464 1.00 94.81 169 HIS A O 1
ATOM 1338 N N . ASN A 1 170 ? 20.875 -0.757 -14.185 1.00 96.25 170 ASN A N 1
ATOM 1339 C CA . ASN A 1 170 ? 20.948 0.020 -12.947 1.00 96.25 170 ASN A CA 1
ATOM 1340 C C . ASN A 1 170 ? 19.810 1.062 -12.862 1.00 96.25 170 ASN A C 1
ATOM 1342 O O . ASN A 1 170 ? 19.046 1.259 -13.808 1.00 96.25 170 ASN A O 1
ATOM 1346 N N . ALA A 1 171 ? 19.715 1.784 -11.739 1.00 96.62 171 ALA A N 1
ATOM 1347 C CA . ALA A 1 171 ? 18.639 2.754 -11.506 1.00 96.62 171 ALA A CA 1
ATOM 1348 C C . ALA A 1 171 ? 18.553 3.859 -12.570 1.00 96.62 171 ALA A C 1
ATOM 1350 O O . ALA A 1 171 ? 17.454 4.175 -13.020 1.00 96.62 171 ALA A O 1
ATOM 1351 N N . ALA A 1 172 ? 19.684 4.411 -13.018 1.00 97.31 172 ALA A N 1
ATOM 1352 C CA . ALA A 1 172 ? 19.697 5.425 -14.072 1.00 97.31 172 ALA A CA 1
ATOM 1353 C C . ALA A 1 172 ? 19.205 4.855 -15.415 1.00 97.31 172 ALA A C 1
ATOM 1355 O O . ALA A 1 172 ? 18.400 5.484 -16.103 1.00 97.31 172 ALA A O 1
ATOM 1356 N N . GLY A 1 173 ? 19.624 3.631 -15.749 1.00 97.38 173 GLY A N 1
ATOM 1357 C CA . GLY A 1 173 ? 19.156 2.903 -16.924 1.00 97.38 173 GLY A CA 1
ATOM 1358 C C . GLY A 1 173 ? 17.650 2.644 -16.888 1.00 97.38 173 GLY A C 1
ATOM 1359 O O . GLY A 1 173 ? 16.970 2.897 -17.882 1.00 97.38 173 GLY A O 1
ATOM 1360 N N . ILE A 1 174 ? 17.110 2.216 -15.741 1.00 97.50 174 ILE A N 1
ATOM 1361 C CA . ILE A 1 174 ? 15.663 2.041 -15.544 1.00 97.50 174 ILE A CA 1
ATOM 1362 C C . ILE A 1 174 ? 14.919 3.369 -15.706 1.00 97.50 174 ILE A C 1
ATOM 1364 O O . ILE A 1 174 ? 13.914 3.406 -16.407 1.00 97.50 174 ILE A O 1
ATOM 1368 N N . VAL A 1 175 ? 15.413 4.468 -15.128 1.00 97.88 175 VAL A N 1
ATOM 1369 C CA . VAL A 1 175 ? 14.799 5.800 -15.284 1.00 97.88 175 VAL A CA 1
ATOM 1370 C C . VAL A 1 175 ? 14.775 6.237 -16.752 1.00 97.88 175 VAL A C 1
ATOM 1372 O O . VAL A 1 175 ? 13.743 6.693 -17.241 1.00 97.88 175 VAL A O 1
ATOM 1375 N N . HIS A 1 176 ? 15.874 6.057 -17.486 1.00 96.81 176 HIS A N 1
ATOM 1376 C CA . HIS A 1 176 ? 15.910 6.367 -18.916 1.00 96.81 176 HIS A CA 1
ATOM 1377 C C . HIS A 1 176 ? 14.908 5.507 -19.705 1.00 96.81 176 HIS A C 1
ATOM 1379 O O . HIS A 1 176 ? 14.098 6.028 -20.474 1.00 96.81 176 HIS A O 1
ATOM 1385 N N . ARG A 1 177 ? 14.917 4.185 -19.485 1.00 95.19 177 ARG A N 1
ATOM 1386 C CA . ARG A 1 177 ? 13.986 3.252 -20.139 1.00 95.19 177 ARG A CA 1
ATOM 1387 C C . ARG A 1 177 ? 12.533 3.529 -19.777 1.00 95.19 177 ARG A C 1
ATOM 1389 O O . ARG A 1 177 ? 11.676 3.351 -20.631 1.00 95.19 177 ARG A O 1
ATOM 1396 N N . PHE A 1 178 ? 12.262 4.014 -18.571 1.00 95.44 178 PHE A N 1
ATOM 1397 C CA . PHE A 1 178 ? 10.930 4.418 -18.141 1.00 95.44 178 PHE A CA 1
ATOM 1398 C C . PHE A 1 178 ? 10.365 5.547 -19.008 1.00 95.44 178 PHE A C 1
ATOM 1400 O O . PHE A 1 178 ? 9.235 5.437 -19.480 1.00 95.44 178 PHE A O 1
ATOM 1407 N N . PHE A 1 179 ? 11.146 6.591 -19.294 1.00 94.44 179 PHE A N 1
ATOM 1408 C CA . PHE A 1 179 ? 10.677 7.670 -20.171 1.00 94.44 179 PHE A CA 1
ATOM 1409 C C . PHE A 1 179 ? 10.498 7.213 -21.619 1.00 94.44 179 PHE A C 1
ATOM 1411 O O . PHE A 1 179 ? 9.539 7.622 -22.265 1.00 94.44 179 PHE A O 1
ATOM 1418 N N . VAL A 1 180 ? 11.359 6.313 -22.106 1.00 92.12 180 VAL A N 1
ATOM 1419 C CA . VAL A 1 180 ? 11.177 5.679 -23.424 1.00 92.12 180 VAL A CA 1
ATOM 1420 C C . VAL A 1 180 ? 9.913 4.811 -23.458 1.00 92.12 180 VAL A C 1
ATOM 1422 O O . VAL A 1 180 ? 9.204 4.812 -24.457 1.00 92.12 180 VAL A O 1
ATOM 1425 N N . PHE A 1 181 ? 9.616 4.089 -22.376 1.00 89.12 181 PHE A N 1
ATOM 1426 C CA . PHE A 1 181 ? 8.415 3.263 -22.234 1.00 89.12 181 PHE A CA 1
ATOM 1427 C C . PHE A 1 181 ? 7.132 4.106 -22.176 1.00 89.12 181 PHE A C 1
ATOM 1429 O O . PHE A 1 181 ? 6.113 3.710 -22.728 1.00 89.12 181 PHE A O 1
ATOM 1436 N N . CYS A 1 182 ? 7.179 5.289 -21.561 1.00 86.62 182 CYS A N 1
ATOM 1437 C CA . CYS A 1 182 ? 6.043 6.216 -21.516 1.00 86.62 182 CYS A CA 1
ATOM 1438 C C . CYS A 1 182 ? 5.882 7.055 -22.799 1.00 86.62 182 CYS A C 1
ATOM 1440 O O . CYS A 1 182 ? 4.895 7.780 -22.933 1.00 86.62 182 CYS A O 1
ATOM 1442 N N . ASP A 1 183 ? 6.833 6.993 -23.736 1.00 85.31 183 ASP A N 1
ATOM 1443 C CA . ASP A 1 183 ? 6.749 7.720 -25.001 1.00 85.31 183 ASP A CA 1
ATOM 1444 C C . ASP A 1 183 ? 5.735 7.051 -25.941 1.00 85.31 183 ASP A C 1
ATOM 1446 O O . ASP A 1 183 ? 6.017 6.061 -26.622 1.00 85.31 183 ASP A O 1
ATOM 1450 N N . ARG A 1 184 ? 4.543 7.650 -26.009 1.00 67.50 184 ARG A N 1
ATOM 1451 C CA . ARG A 1 184 ? 3.418 7.217 -26.849 1.00 67.50 184 ARG A CA 1
ATOM 1452 C C . ARG A 1 184 ? 3.764 7.122 -28.339 1.00 67.50 184 ARG A C 1
ATOM 1454 O O . ARG A 1 184 ? 3.107 6.379 -29.056 1.00 67.50 184 ARG A O 1
ATOM 1461 N N . LYS A 1 185 ? 4.781 7.840 -28.834 1.00 64.31 185 LYS A N 1
ATOM 1462 C CA . LYS A 1 185 ? 5.208 7.716 -30.243 1.00 64.31 185 LYS A CA 1
ATOM 1463 C C . LYS A 1 185 ? 5.965 6.417 -30.518 1.00 64.31 185 LYS A C 1
ATOM 1465 O O . LYS A 1 185 ? 6.078 6.015 -31.671 1.00 64.31 185 LYS A O 1
ATOM 1470 N N . ARG A 1 186 ? 6.505 5.783 -29.476 1.00 64.94 186 ARG A N 1
ATOM 1471 C CA . ARG A 1 186 ? 7.309 4.555 -29.562 1.00 64.94 186 ARG A CA 1
ATOM 1472 C C . ARG A 1 186 ? 6.558 3.318 -29.081 1.00 64.94 186 ARG A C 1
ATOM 1474 O O . ARG A 1 186 ? 7.023 2.207 -29.311 1.00 64.94 186 ARG A O 1
ATOM 1481 N N . GLN A 1 187 ? 5.434 3.502 -28.396 1.00 65.81 187 GLN A N 1
ATOM 1482 C CA . GLN A 1 187 ? 4.686 2.440 -27.733 1.00 65.81 187 GLN A CA 1
ATOM 1483 C C . GLN A 1 187 ? 3.217 2.495 -28.140 1.00 65.81 187 GLN A C 1
ATOM 1485 O O . GLN A 1 187 ? 2.594 3.552 -28.078 1.00 65.81 187 GLN A O 1
ATOM 1490 N N . ASN A 1 188 ? 2.630 1.339 -28.453 1.00 65.75 188 ASN A N 1
ATOM 1491 C CA . ASN A 1 188 ? 1.187 1.212 -28.663 1.00 65.75 188 ASN A CA 1
ATOM 1492 C C . ASN A 1 188 ? 0.426 1.152 -27.323 1.00 65.75 188 ASN A C 1
ATOM 1494 O O . ASN A 1 188 ? -0.458 0.324 -27.139 1.00 65.75 188 ASN A O 1
ATOM 1498 N N . TRP A 1 189 ? 0.820 1.974 -26.345 1.00 67.94 189 TRP A N 1
ATOM 1499 C CA . TRP A 1 189 ? 0.191 1.997 -25.028 1.00 67.94 189 TRP A CA 1
ATOM 1500 C C . TRP A 1 189 ? -1.177 2.674 -25.134 1.00 67.94 189 TRP A C 1
ATOM 1502 O O . TRP A 1 189 ? -1.295 3.864 -25.437 1.00 67.94 189 TRP A O 1
ATOM 1512 N N . GLY A 1 190 ? -2.222 1.901 -24.846 1.00 67.38 190 GLY A N 1
ATOM 1513 C CA . GLY A 1 190 ? -3.601 2.359 -24.740 1.00 67.38 190 GLY A CA 1
ATOM 1514 C C . GLY A 1 190 ? -4.503 1.264 -24.166 1.00 67.38 190 GLY A C 1
ATOM 1515 O O . GLY A 1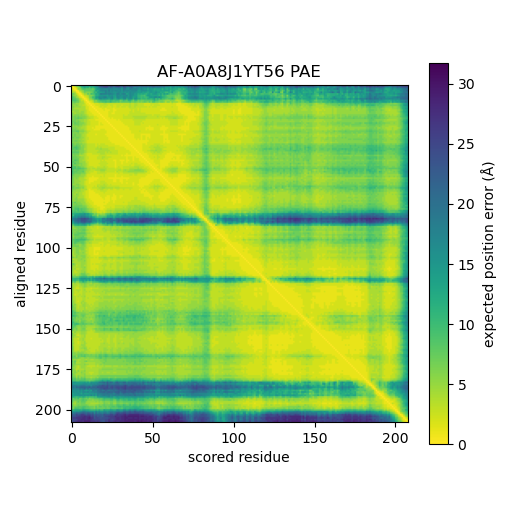 190 ? -3.995 0.257 -23.673 1.00 67.38 190 GLY A O 1
ATOM 1516 N N . PRO A 1 191 ? -5.835 1.414 -24.259 1.00 67.81 191 PRO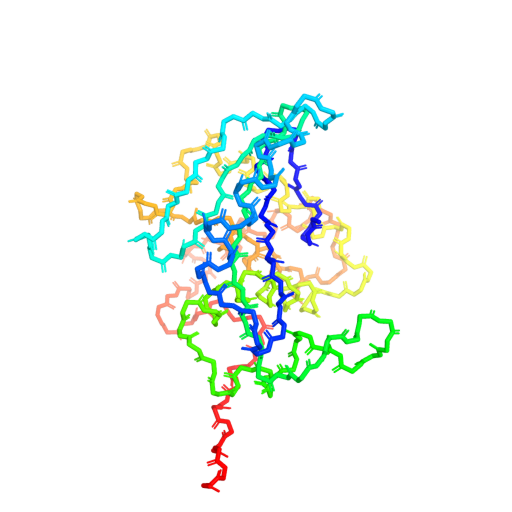 A N 1
ATOM 1517 C CA . PRO A 1 191 ? -6.793 0.403 -23.800 1.00 67.81 191 PRO A CA 1
ATOM 1518 C C . PRO A 1 191 ? -6.556 -0.999 -24.385 1.00 67.81 191 PRO A C 1
ATOM 1520 O O . PRO A 1 191 ? -6.905 -1.991 -23.760 1.00 67.81 191 PRO A O 1
ATOM 1523 N N . GLN A 1 192 ? -5.931 -1.082 -25.564 1.00 74.06 192 GLN A N 1
ATOM 1524 C CA . GLN A 1 192 ? -5.617 -2.342 -26.244 1.00 74.06 192 GLN A CA 1
ATOM 1525 C C . GLN A 1 192 ? -4.294 -2.990 -25.796 1.00 74.06 192 GLN A C 1
ATOM 1527 O O . GLN A 1 192 ? -4.043 -4.143 -26.127 1.00 74.06 192 GLN A O 1
ATOM 1532 N N . ALA A 1 193 ? -3.449 -2.275 -25.047 1.00 80.75 193 ALA A N 1
ATOM 1533 C CA . ALA A 1 193 ? -2.185 -2.791 -24.523 1.00 80.75 193 ALA A CA 1
ATOM 1534 C C . ALA A 1 193 ? -1.902 -2.196 -23.129 1.00 80.75 193 ALA A C 1
ATOM 1536 O O . ALA A 1 193 ? -1.100 -1.264 -22.994 1.00 80.75 193 ALA A O 1
ATOM 1537 N N . PRO A 1 194 ? -2.593 -2.687 -22.084 1.00 85.94 194 PRO A N 1
ATOM 1538 C CA . PRO A 1 194 ? -2.419 -2.194 -20.724 1.00 85.94 194 PRO A CA 1
ATOM 1539 C C . PRO A 1 194 ? -1.061 -2.597 -20.132 1.00 85.94 194 PRO A C 1
ATOM 1541 O O . PRO A 1 194 ? -0.501 -3.654 -20.432 1.00 85.94 194 PRO A O 1
ATOM 1544 N N . ALA A 1 195 ? -0.546 -1.775 -19.216 1.00 87.19 195 ALA A N 1
ATOM 1545 C CA . ALA A 1 195 ? 0.637 -2.114 -18.434 1.00 87.19 195 ALA A CA 1
ATOM 1546 C C . ALA A 1 195 ? 0.283 -3.154 -17.354 1.00 87.19 195 ALA A C 1
ATOM 1548 O O . ALA A 1 195 ? -0.198 -2.808 -16.277 1.00 87.19 195 ALA A O 1
ATOM 1549 N N . LEU A 1 196 ? 0.534 -4.430 -17.652 1.00 91.56 196 LEU A N 1
ATOM 1550 C CA . LEU A 1 196 ? 0.316 -5.557 -16.739 1.00 91.56 196 LEU A CA 1
ATOM 1551 C C . LEU A 1 196 ? 1.644 -6.073 -16.170 1.00 91.56 196 LEU A C 1
ATOM 1553 O O . LEU A 1 196 ? 2.600 -6.290 -16.923 1.00 91.56 196 LEU A O 1
ATOM 1557 N N . LEU A 1 197 ? 1.697 -6.294 -14.853 1.00 92.50 197 LEU A N 1
ATOM 1558 C CA . LEU A 1 197 ? 2.855 -6.894 -14.169 1.00 92.50 197 LEU A CA 1
ATOM 1559 C C . LEU A 1 197 ? 2.806 -8.423 -14.129 1.00 92.50 197 LEU A C 1
ATOM 1561 O O . LEU A 1 197 ? 3.843 -9.073 -14.045 1.00 92.50 197 LEU A O 1
ATOM 1565 N N . SER A 1 198 ? 1.609 -8.993 -14.189 1.00 91.25 198 SER A N 1
ATOM 1566 C CA . SER A 1 198 ? 1.361 -10.431 -14.240 1.00 91.25 198 SER A CA 1
ATOM 1567 C C . SER A 1 198 ? 0.051 -10.693 -14.994 1.00 91.25 198 SER A C 1
ATOM 1569 O O . SER A 1 198 ? -0.724 -9.750 -15.197 1.00 91.25 198 SER A O 1
ATOM 1571 N N . PRO A 1 199 ? -0.193 -11.933 -15.454 1.00 90.50 199 PRO A N 1
ATOM 1572 C CA . PRO A 1 199 ? -1.495 -12.321 -15.983 1.00 90.50 199 PRO A CA 1
ATOM 1573 C C . PRO A 1 199 ? -2.604 -12.059 -14.961 1.00 90.50 199 PRO A C 1
ATOM 1575 O O . PRO A 1 199 ? -2.413 -12.271 -13.762 1.00 90.50 199 PRO A O 1
ATOM 1578 N N . ILE A 1 200 ? -3.764 -11.609 -15.440 1.00 87.69 200 ILE A N 1
ATOM 1579 C CA . ILE A 1 200 ? -4.949 -11.458 -14.594 1.00 87.69 200 ILE A CA 1
ATOM 1580 C C . ILE A 1 200 ? -5.378 -12.861 -14.170 1.00 87.69 200 ILE A C 1
ATOM 1582 O O . ILE A 1 200 ? -5.586 -13.729 -15.016 1.00 87.69 200 ILE A O 1
ATOM 1586 N N . ARG A 1 201 ? -5.473 -13.086 -12.861 1.00 81.94 201 ARG A N 1
ATOM 1587 C CA . ARG A 1 201 ? -6.038 -14.321 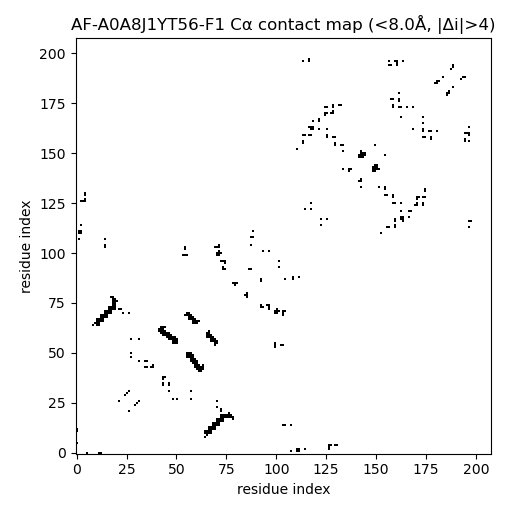-12.322 1.00 81.94 201 ARG A CA 1
ATOM 1588 C C . ARG A 1 201 ? -7.550 -14.242 -12.462 1.00 81.94 201 ARG A C 1
ATOM 1590 O O . ARG A 1 201 ? -8.149 -13.255 -12.038 1.00 81.94 201 ARG A O 1
ATOM 1597 N N . GLU A 1 202 ? -8.150 -15.256 -13.068 1.00 75.31 202 GLU A N 1
ATOM 1598 C CA . GLU A 1 202 ? -9.601 -15.405 -13.035 1.00 75.31 202 GLU A CA 1
ATOM 1599 C C . GLU A 1 202 ? -10.039 -15.710 -11.602 1.00 75.31 202 GLU A C 1
ATOM 1601 O O . GLU A 1 202 ? -9.308 -16.356 -10.846 1.00 75.31 202 GLU A O 1
ATOM 1606 N N . ALA A 1 203 ? -11.216 -15.220 -11.214 1.00 61.81 203 ALA A N 1
ATOM 1607 C CA . ALA A 1 203 ? -11.798 -15.586 -9.934 1.00 61.81 203 ALA A CA 1
ATOM 1608 C C . ALA A 1 203 ? -12.005 -17.105 -9.940 1.00 61.81 203 ALA A C 1
ATOM 1610 O O . ALA A 1 203 ? -12.806 -17.619 -10.719 1.00 61.81 203 ALA A O 1
ATOM 1611 N N . THR A 1 204 ? -11.267 -17.834 -9.103 1.00 55.31 204 THR A N 1
ATOM 1612 C CA . THR A 1 204 ? -11.562 -19.245 -8.864 1.00 55.31 204 THR A CA 1
ATOM 1613 C C . THR A 1 204 ? -12.991 -19.320 -8.352 1.00 55.31 204 THR A C 1
ATOM 1615 O O . THR A 1 204 ? -13.303 -18.694 -7.337 1.00 55.31 204 THR A O 1
ATOM 1618 N N . ALA A 1 205 ? -13.859 -20.024 -9.083 1.00 42.47 205 ALA A N 1
ATOM 1619 C CA . ALA A 1 205 ? -15.234 -20.257 -8.672 1.00 42.47 205 ALA A CA 1
ATOM 1620 C C . ALA A 1 205 ? -15.228 -20.762 -7.226 1.00 42.47 205 ALA A C 1
ATOM 1622 O O . ALA A 1 205 ? -14.609 -21.784 -6.930 1.00 42.47 205 ALA A O 1
ATOM 1623 N N . ILE A 1 206 ? -15.853 -20.002 -6.329 1.00 47.53 206 ILE A N 1
ATOM 1624 C CA . ILE A 1 206 ? -16.019 -20.400 -4.936 1.00 47.53 206 ILE A CA 1
ATOM 1625 C C . ILE A 1 206 ? -17.010 -21.573 -4.972 1.00 47.53 206 ILE A C 1
ATOM 1627 O O . ILE A 1 206 ? -18.126 -21.373 -5.463 1.00 47.53 206 ILE A O 1
ATOM 1631 N N . PRO A 1 207 ? -16.623 -22.796 -4.561 1.00 30.50 207 PRO A N 1
ATOM 1632 C CA . PRO A 1 207 ? -17.583 -23.882 -4.424 1.00 30.50 207 PRO A CA 1
ATOM 1633 C C . PRO A 1 207 ? -18.686 -23.448 -3.444 1.00 30.50 207 PRO A C 1
ATOM 1635 O O . PRO A 1 207 ? -18.366 -22.738 -2.489 1.00 30.50 207 PRO A O 1
ATOM 1638 N N . PRO A 1 208 ? -19.951 -23.820 -3.704 1.00 37.16 208 PRO A N 1
ATOM 1639 C CA . PRO A 1 208 ? -21.094 -23.413 -2.889 1.00 37.16 208 PRO A CA 1
ATOM 1640 C C . PRO A 1 208 ? -20.971 -23.830 -1.420 1.00 37.16 208 PRO A C 1
ATOM 1642 O O . PRO A 1 208 ? -20.337 -24.876 -1.148 1.00 37.16 208 PRO A O 1
#

Radius of gyration: 19.46 Å; Cα contacts (8 Å, |Δi|>4): 265; chains: 1; bounding box: 42×43×57 Å

Solvent-accessible surface area (backbone atoms only — not comparable to full-atom values): 12233 Å² total; per-residue (Å²): 123,87,72,70,62,79,53,103,84,52,68,43,84,44,66,49,76,40,29,57,90,56,51,69,61,49,53,70,48,55,48,46,52,50,52,60,75,44,12,79,84,59,43,44,42,76,79,44,77,40,76,88,45,93,65,39,32,42,34,31,20,49,76,80,45,44,36,39,37,23,51,25,56,35,92,35,92,68,81,49,88,87,52,86,77,68,49,79,78,49,72,73,72,55,61,92,47,56,66,51,26,50,56,37,45,43,62,58,39,50,46,51,52,52,56,70,49,27,56,80,90,37,48,64,34,48,33,51,28,42,44,50,51,54,49,51,31,49,79,69,72,46,60,34,51,93,80,76,36,50,36,76,66,54,53,47,54,54,47,35,42,39,40,59,78,42,65,89,49,53,34,68,52,44,47,55,50,40,55,56,63,67,31,64,94,78,34,83,70,44,97,91,40,68,95,65,79,62,84,83,77,74,83,74,80,76,79,132

Mean predicted aligned error: 6.52 Å

Sequence (208 aa):
MQLGVVTKSSDIDCVCVVPRHITREHFFRDLVKRLKQYSEKYRISDIVSAEHAYTPIISMRIEGQAIDLSFARLDVDALDFTAAETNLLDDSVLIGLEEESVRSLNGYRTNAAILACVPGENKLVFRTALRFVKHWAKCRGLSSNKLGFFGGITWAILVAKVCQLYPNHNAAGIVHRFFVFCDRKRQNWGPQAPALLSPIREATAIPP

Foldseek 3Di:
DQLLQDDPQDAAEEEDEEEPPQDVCCVVPVVLVVCVVCCVVQVKADFDWDCPDPQTWTWIDGVNHIYTYGYAYFHHPDDDPPDPPPPLLDCVRVPPTDVSNVVSSCVVNLSVLLQVLAPPVCSVLLSLLLSVQQVVCVVVVQADVPVVHDHSSRSSLLLSLLCNVPVPDGNV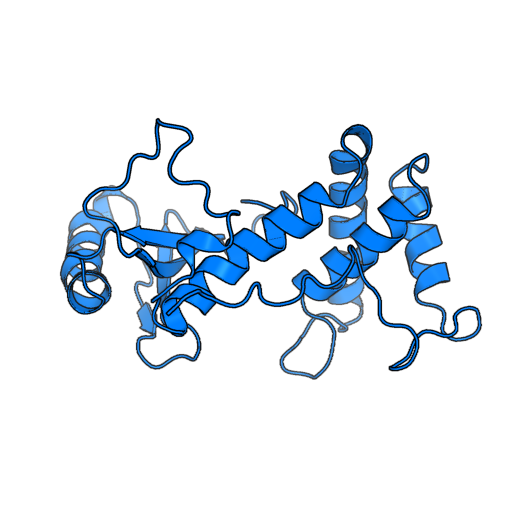RSNVVSVVDVPVVNDVDDPVDDSDSDDDDDPDPDDD